Protein AF-A0A142XBL7-F1 (afdb_monomer)

Foldseek 3Di:
DDDDDDDDDDDDDDDDDPPPPPPLVVLVVVLQVVLVVFVVVVPDPHRAAQLVSSQVVCCVPPVDNDDSVSSCPPPQHDDDDDDDDPDDPVVLQVCCVVPVVVVCVVVCLVLQFKEKEKDKDKAFPWDDDDDGGHPPPDDDDDDTPPPRFIKMKIKIWIHGSDPDDIDIDIDIDRDDQALLNVLVVVVVCCVVGWQYEYEYEPPCSAPVDPSNVVSCVVPVSYHYDYRGHPDDD

Structure (mmCIF, N/CA/C/O backbone):
data_AF-A0A142XBL7-F1
#
_entry.id   AF-A0A142XBL7-F1
#
loop_
_atom_site.group_PDB
_atom_site.id
_atom_site.type_symbol
_atom_site.label_atom_id
_atom_site.label_alt_id
_atom_site.label_comp_id
_atom_site.label_asym_id
_atom_site.label_entity_id
_atom_site.label_seq_id
_atom_site.pdbx_PDB_ins_code
_atom_site.Cartn_x
_atom_site.Cartn_y
_atom_site.Cartn_z
_atom_site.occupancy
_atom_site.B_iso_or_equiv
_atom_site.auth_seq_id
_atom_site.auth_comp_id
_atom_site.auth_asym_id
_atom_site.auth_atom_id
_atom_site.pdbx_PDB_model_num
ATOM 1 N N . MET A 1 1 ? 69.090 56.585 14.106 1.00 40.31 1 MET A N 1
ATOM 2 C CA . MET A 1 1 ? 70.155 55.729 13.537 1.00 40.31 1 MET A CA 1
ATOM 3 C C . MET A 1 1 ? 69.946 54.321 14.082 1.00 40.31 1 MET A C 1
ATOM 5 O O . MET A 1 1 ? 69.888 54.178 15.292 1.00 40.31 1 MET A O 1
ATOM 9 N N . GLY A 1 2 ? 69.722 53.323 13.225 1.00 36.66 2 GLY A N 1
ATOM 10 C CA . GLY A 1 2 ? 69.461 51.942 13.659 1.00 36.66 2 GLY A CA 1
ATOM 11 C C . GLY A 1 2 ? 68.661 51.147 12.631 1.00 36.66 2 GLY A C 1
ATOM 12 O O . GLY A 1 2 ? 67.487 50.860 12.837 1.00 36.66 2 GLY A O 1
ATOM 13 N N . ALA A 1 3 ? 69.287 50.857 11.489 1.00 36.34 3 ALA A N 1
ATOM 14 C CA . ALA A 1 3 ? 68.711 50.083 10.396 1.00 36.34 3 ALA A CA 1
ATOM 15 C C . ALA A 1 3 ? 68.379 48.644 10.838 1.00 36.34 3 ALA A C 1
ATOM 17 O O . ALA A 1 3 ? 69.255 47.920 11.314 1.00 36.34 3 ALA A O 1
ATOM 18 N N . ARG A 1 4 ? 67.131 48.201 10.641 1.00 35.97 4 ARG A N 1
ATOM 19 C CA . ARG A 1 4 ? 66.764 46.781 10.749 1.00 35.97 4 ARG A CA 1
ATOM 20 C C . ARG A 1 4 ? 67.1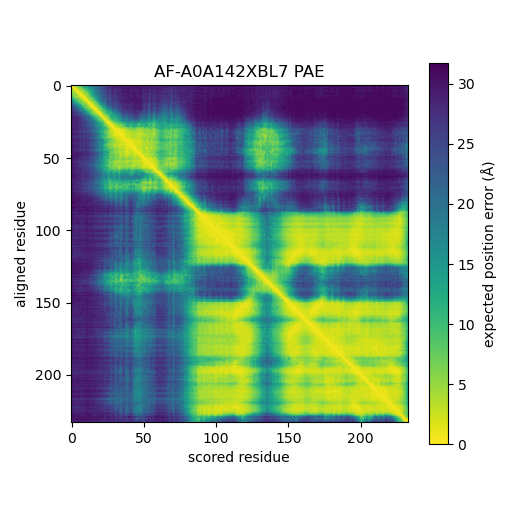79 46.072 9.458 1.00 35.97 4 ARG A C 1
ATOM 22 O O . ARG A 1 4 ? 66.619 46.333 8.398 1.00 35.97 4 ARG A O 1
ATOM 29 N N . ARG A 1 5 ? 68.194 45.206 9.551 1.00 36.50 5 ARG A N 1
ATOM 30 C CA . ARG A 1 5 ? 68.652 44.324 8.466 1.00 36.50 5 ARG A CA 1
ATOM 31 C C . ARG A 1 5 ? 67.573 43.289 8.131 1.00 36.50 5 ARG A C 1
ATOM 33 O O . ARG A 1 5 ? 67.057 42.627 9.027 1.00 36.50 5 ARG A O 1
ATOM 40 N N . ALA A 1 6 ? 67.274 43.144 6.842 1.00 34.75 6 ALA A N 1
ATOM 41 C CA . ALA A 1 6 ? 66.432 42.084 6.300 1.00 34.75 6 ALA A CA 1
ATOM 42 C C . ALA A 1 6 ? 67.160 40.726 6.347 1.00 34.75 6 ALA A C 1
ATOM 44 O O . ALA A 1 6 ? 68.347 40.642 6.030 1.00 34.75 6 ALA A O 1
ATOM 45 N N . ILE A 1 7 ? 66.439 39.670 6.729 1.00 36.19 7 ILE A N 1
ATOM 46 C CA . ILE A 1 7 ? 66.886 38.270 6.661 1.00 36.19 7 ILE A CA 1
ATOM 47 C C . ILE A 1 7 ? 66.424 37.703 5.307 1.00 36.19 7 ILE A C 1
ATOM 49 O O . ILE A 1 7 ? 65.242 37.846 4.986 1.00 36.19 7 ILE A O 1
ATOM 53 N N . PRO A 1 8 ? 67.293 37.073 4.494 1.00 33.81 8 PRO A N 1
ATOM 54 C CA . PRO A 1 8 ? 66.891 36.546 3.196 1.00 33.81 8 PRO A CA 1
ATOM 55 C C . PRO A 1 8 ? 66.070 35.257 3.339 1.00 33.81 8 PRO A C 1
ATOM 57 O O . PRO A 1 8 ? 66.450 34.321 4.044 1.00 33.81 8 PRO A O 1
ATOM 60 N N . VAL A 1 9 ? 64.945 35.209 2.624 1.00 36.66 9 VAL A N 1
ATOM 61 C CA . VAL A 1 9 ? 64.094 34.025 2.457 1.00 36.66 9 VAL A CA 1
ATOM 62 C C . VAL A 1 9 ? 64.826 33.010 1.574 1.00 36.66 9 VAL A C 1
ATOM 64 O O . VAL A 1 9 ? 65.233 33.323 0.456 1.00 36.66 9 VAL A O 1
ATOM 67 N N . ARG A 1 10 ? 65.006 31.783 2.076 1.00 32.94 10 ARG A N 1
ATOM 68 C CA . ARG A 1 10 ? 65.557 30.650 1.317 1.00 32.94 10 ARG A CA 1
ATOM 69 C C . ARG A 1 10 ? 64.609 30.292 0.167 1.00 32.94 10 ARG A C 1
ATOM 71 O O . ARG A 1 10 ? 63.442 29.995 0.407 1.00 32.94 10 ARG A O 1
ATOM 78 N N . ALA A 1 11 ? 65.127 30.283 -1.060 1.00 35.94 11 ALA A N 1
ATOM 79 C CA . ALA A 1 11 ? 64.419 29.801 -2.241 1.00 35.94 11 ALA A CA 1
ATOM 80 C C . ALA A 1 11 ? 64.012 28.325 -2.068 1.00 35.94 11 ALA A C 1
ATOM 82 O O . ALA A 1 11 ? 64.836 27.482 -1.700 1.00 35.94 11 ALA A O 1
ATOM 83 N N . GLY A 1 12 ? 62.735 28.026 -2.314 1.00 31.17 12 GLY A N 1
ATOM 84 C CA . GLY A 1 12 ? 62.205 26.666 -2.312 1.00 31.17 12 GLY A CA 1
ATOM 85 C C . GLY A 1 12 ? 62.849 25.817 -3.408 1.00 31.17 12 GLY A C 1
ATOM 86 O O . GLY A 1 12 ? 63.028 26.274 -4.537 1.00 31.17 12 GLY A O 1
ATOM 87 N N . ARG A 1 13 ? 63.197 24.571 -3.067 1.00 31.14 13 ARG A N 1
ATOM 88 C CA . ARG A 1 13 ? 63.561 23.534 -4.041 1.00 31.14 13 ARG A CA 1
ATOM 89 C C . ARG A 1 13 ? 62.395 23.339 -5.012 1.00 31.14 13 ARG A C 1
ATOM 91 O O . ARG A 1 13 ? 61.281 23.065 -4.580 1.00 31.14 13 ARG A O 1
ATOM 98 N N . GLN A 1 14 ? 62.668 23.462 -6.306 1.00 31.08 14 GLN A N 1
ATOM 99 C CA . GLN A 1 14 ? 61.785 22.959 -7.352 1.00 31.08 14 GLN A CA 1
ATOM 100 C C . GLN A 1 14 ? 61.914 21.433 -7.380 1.00 31.08 14 GLN A C 1
ATOM 102 O O . GLN A 1 14 ? 62.984 20.911 -7.694 1.00 31.08 14 GLN A O 1
ATOM 107 N N . ASP A 1 15 ? 60.841 20.726 -7.027 1.00 33.09 15 ASP A N 1
ATOM 108 C CA . ASP A 1 15 ? 60.707 19.304 -7.339 1.00 33.09 15 ASP A CA 1
ATOM 109 C C . ASP A 1 15 ? 60.512 19.149 -8.858 1.00 33.09 15 ASP A C 1
ATOM 111 O O . ASP A 1 15 ? 59.726 19.897 -9.452 1.00 33.09 15 ASP A O 1
ATOM 115 N N . PRO A 1 16 ? 61.206 18.208 -9.523 1.00 31.25 16 PRO A N 1
ATOM 116 C CA . PRO A 1 16 ? 61.025 17.996 -10.948 1.00 31.25 16 PRO A CA 1
ATOM 117 C C . PRO A 1 16 ? 59.618 17.447 -11.204 1.00 31.25 16 PRO A C 1
ATOM 119 O O . PRO A 1 16 ? 59.167 16.502 -10.550 1.00 31.25 16 PRO A O 1
ATOM 122 N N . ALA A 1 17 ? 58.924 18.048 -12.170 1.00 34.22 17 ALA A N 1
ATOM 123 C CA . ALA A 1 17 ? 57.621 17.599 -12.634 1.00 34.22 17 ALA A CA 1
ATOM 124 C C . ALA A 1 17 ? 57.664 16.100 -12.987 1.00 34.22 17 ALA A C 1
ATOM 126 O O . ALA A 1 17 ? 58.451 15.671 -13.833 1.00 34.22 17 ALA A O 1
ATOM 127 N N . ARG A 1 18 ? 56.810 15.299 -12.338 1.00 36.94 18 ARG A N 1
ATOM 128 C CA . ARG A 1 18 ? 56.539 13.919 -12.752 1.00 36.94 18 ARG A CA 1
ATOM 129 C C . ARG A 1 18 ? 55.850 13.950 -14.117 1.00 36.94 18 ARG A C 1
ATOM 131 O O . ARG A 1 18 ? 54.727 14.432 -14.234 1.00 36.94 18 ARG A O 1
ATOM 138 N N . ASP A 1 19 ? 56.526 13.431 -15.135 1.00 34.62 19 ASP A N 1
ATOM 139 C CA . ASP A 1 19 ? 55.936 13.134 -16.440 1.00 34.62 19 ASP A CA 1
ATOM 140 C C . ASP A 1 19 ? 54.995 11.920 -16.318 1.00 34.62 19 ASP A C 1
ATOM 142 O O . ASP A 1 19 ? 55.412 10.768 -16.421 1.00 34.62 19 ASP A O 1
ATOM 146 N N . ASP A 1 20 ? 53.713 12.184 -16.051 1.00 38.97 20 ASP A N 1
ATOM 147 C CA . ASP A 1 20 ? 52.660 11.167 -15.881 1.00 38.97 20 ASP A CA 1
ATOM 148 C C . ASP A 1 20 ? 52.019 10.718 -17.214 1.00 38.97 20 ASP A C 1
ATOM 150 O O . ASP A 1 20 ? 51.072 9.933 -17.256 1.00 38.97 20 ASP A O 1
ATOM 154 N N . THR A 1 21 ? 52.513 11.189 -18.363 1.00 39.56 21 THR A N 1
ATOM 155 C CA . THR A 1 21 ? 51.734 11.113 -19.613 1.00 39.56 21 THR A CA 1
ATOM 156 C C . THR A 1 21 ? 51.886 9.811 -20.408 1.00 39.56 21 THR A C 1
ATOM 158 O O . THR A 1 21 ? 51.114 9.562 -21.348 1.00 39.56 21 THR A O 1
ATOM 161 N N . ARG A 1 22 ? 52.852 8.952 -20.050 1.00 34.84 22 ARG A N 1
ATOM 162 C CA . ARG A 1 22 ? 53.220 7.761 -20.842 1.00 34.84 22 ARG A CA 1
ATOM 163 C C . ARG A 1 22 ? 52.709 6.434 -20.270 1.00 34.84 22 ARG A C 1
ATOM 165 O O . ARG A 1 22 ? 52.475 5.501 -21.042 1.00 34.84 22 ARG A O 1
ATOM 172 N N . THR A 1 23 ? 52.467 6.350 -18.963 1.00 40.22 23 THR A N 1
ATOM 173 C CA . THR A 1 23 ? 52.091 5.096 -18.278 1.00 40.22 23 THR A CA 1
ATOM 174 C C . THR A 1 23 ? 50.572 4.880 -18.238 1.00 40.22 23 THR A C 1
ATOM 176 O O . THR A 1 23 ? 50.110 3.749 -18.394 1.00 40.22 23 THR A O 1
ATOM 179 N N . GLU A 1 24 ? 49.773 5.951 -18.166 1.00 44.28 24 GLU A N 1
ATOM 180 C CA . GLU A 1 24 ? 48.299 5.879 -18.140 1.00 44.28 24 GLU A CA 1
ATOM 181 C C . GLU A 1 24 ? 47.658 5.494 -19.488 1.00 44.28 24 GLU A C 1
ATOM 183 O O . GLU A 1 24 ? 46.543 4.968 -19.537 1.00 44.28 24 GLU A O 1
ATOM 188 N N . ARG A 1 25 ? 48.359 5.699 -20.613 1.00 41.22 25 ARG A N 1
ATOM 189 C CA . ARG A 1 25 ? 47.799 5.452 -21.959 1.00 41.22 25 ARG A CA 1
ATOM 190 C C . ARG A 1 25 ? 47.698 3.971 -22.335 1.00 41.22 25 ARG A C 1
ATOM 192 O O . ARG A 1 25 ? 46.884 3.625 -23.192 1.00 41.22 25 ARG A O 1
ATOM 199 N N . ARG A 1 26 ? 48.509 3.091 -21.731 1.00 45.62 26 ARG A N 1
ATOM 200 C CA . ARG A 1 26 ? 48.466 1.638 -21.996 1.00 45.62 26 ARG A CA 1
ATOM 201 C C . ARG A 1 26 ? 47.203 0.974 -21.415 1.00 45.62 26 ARG A C 1
ATOM 203 O O . ARG A 1 26 ? 46.509 0.320 -22.190 1.00 45.62 26 ARG A O 1
ATOM 210 N N . PRO A 1 27 ? 46.838 1.178 -20.131 1.00 54.09 27 PRO A N 1
ATOM 211 C CA . PRO A 1 27 ? 45.606 0.631 -19.552 1.00 54.09 27 PRO A CA 1
ATOM 212 C C . PRO A 1 27 ? 44.331 1.048 -20.298 1.00 54.09 27 PRO A C 1
ATOM 214 O O . PRO A 1 27 ? 43.436 0.227 -20.493 1.00 54.09 27 PRO A O 1
ATOM 217 N N . ALA A 1 28 ? 44.266 2.298 -20.772 1.00 53.47 28 ALA A N 1
ATOM 218 C CA . ALA A 1 28 ? 43.105 2.823 -21.490 1.00 53.47 28 ALA A CA 1
ATOM 219 C C . ALA A 1 28 ? 42.851 2.103 -22.830 1.00 53.47 28 ALA A C 1
ATOM 221 O O . ALA A 1 28 ? 41.716 1.728 -23.119 1.00 53.47 28 ALA A O 1
ATOM 222 N N . ARG A 1 29 ? 43.905 1.835 -23.618 1.00 54.91 29 ARG A N 1
ATOM 223 C CA . ARG A 1 29 ? 43.790 1.098 -24.894 1.00 54.91 29 ARG A CA 1
ATOM 224 C C . ARG A 1 29 ? 43.401 -0.367 -24.687 1.00 54.91 29 ARG A C 1
ATOM 226 O O . ARG A 1 29 ? 42.608 -0.907 -25.456 1.00 54.91 29 ARG A O 1
ATOM 233 N N . THR A 1 30 ? 43.920 -1.000 -23.634 1.00 64.62 30 THR A N 1
ATOM 234 C CA . THR A 1 30 ? 43.552 -2.375 -23.266 1.00 64.62 30 THR A CA 1
ATOM 235 C C . THR A 1 30 ? 42.091 -2.456 -22.823 1.00 64.62 30 THR A C 1
ATOM 237 O O . THR A 1 30 ? 41.376 -3.369 -23.234 1.00 64.62 30 THR A O 1
ATOM 240 N N . LEU A 1 31 ? 41.614 -1.476 -22.049 1.00 63.06 31 LEU A N 1
ATOM 241 C CA . LEU A 1 31 ? 40.215 -1.402 -21.631 1.00 63.06 31 LEU A CA 1
ATOM 242 C C . LEU A 1 31 ? 39.282 -1.224 -22.831 1.00 63.06 31 LEU A C 1
ATOM 244 O O . LEU A 1 31 ? 38.308 -1.956 -22.948 1.00 63.06 31 LEU A O 1
ATOM 248 N N . GLU A 1 32 ? 39.590 -0.319 -23.760 1.00 65.31 32 GLU A N 1
ATOM 249 C CA . GLU A 1 32 ? 38.780 -0.134 -24.970 1.00 65.31 32 GLU A CA 1
ATOM 250 C C . GLU A 1 32 ? 38.657 -1.425 -25.793 1.00 65.31 32 GLU A C 1
ATOM 252 O O . GLU A 1 32 ? 37.555 -1.774 -26.216 1.00 65.31 32 GLU A O 1
ATOM 257 N N . ALA A 1 33 ? 39.746 -2.184 -25.953 1.00 68.31 33 ALA A N 1
ATOM 258 C CA . ALA A 1 33 ? 39.722 -3.471 -26.650 1.00 68.31 33 ALA A CA 1
ATOM 259 C C . ALA A 1 33 ? 38.859 -4.534 -25.936 1.00 68.31 33 ALA A C 1
ATOM 261 O O . ALA A 1 33 ? 38.217 -5.355 -26.592 1.00 68.31 33 ALA A O 1
ATOM 262 N N . LEU A 1 34 ? 38.816 -4.528 -24.598 1.00 69.81 34 LEU A N 1
ATOM 263 C CA . LEU A 1 34 ? 37.931 -5.395 -23.806 1.00 69.81 34 LEU A CA 1
ATOM 264 C C . LEU A 1 34 ? 36.462 -4.973 -23.939 1.00 69.81 34 LEU A C 1
ATOM 266 O O . LEU A 1 34 ? 35.591 -5.812 -24.162 1.00 69.81 34 LEU A O 1
ATOM 270 N N . LEU A 1 35 ? 36.187 -3.667 -23.878 1.00 68.31 35 LEU A N 1
ATOM 271 C CA . LEU A 1 35 ? 34.835 -3.126 -24.011 1.00 68.31 35 LEU A CA 1
ATOM 272 C C . LEU A 1 35 ? 34.230 -3.428 -25.392 1.00 68.31 35 LEU A C 1
ATOM 274 O O . LEU A 1 35 ? 33.046 -3.749 -25.471 1.00 68.31 35 LEU A O 1
ATOM 278 N N . VAL A 1 36 ? 35.031 -3.384 -26.467 1.00 70.56 36 VAL A N 1
ATOM 279 C CA . VAL A 1 36 ? 34.588 -3.726 -27.836 1.00 70.56 36 VAL A CA 1
ATOM 280 C C . VAL A 1 36 ? 34.149 -5.188 -27.960 1.00 70.56 36 VAL A C 1
ATOM 282 O O . VAL A 1 36 ? 33.199 -5.469 -28.686 1.00 70.56 36 VAL A O 1
ATOM 285 N N . ARG A 1 37 ? 34.810 -6.117 -27.259 1.00 70.69 37 ARG A N 1
ATOM 286 C CA . ARG A 1 37 ? 34.487 -7.555 -27.320 1.00 70.69 37 ARG A CA 1
ATOM 287 C C . ARG A 1 37 ? 33.218 -7.936 -26.550 1.00 70.69 37 ARG A C 1
ATOM 289 O O . ARG A 1 37 ? 32.685 -9.017 -26.776 1.00 70.69 37 ARG A O 1
ATOM 296 N N . GLY A 1 38 ? 32.712 -7.047 -25.695 1.00 64.25 38 GLY A N 1
ATOM 297 C CA . GLY A 1 38 ? 31.510 -7.279 -24.891 1.00 64.25 38 GLY A CA 1
ATOM 298 C C . GLY A 1 38 ? 31.790 -8.091 -23.624 1.00 64.25 38 GLY A C 1
ATOM 299 O O . GLY A 1 38 ? 32.701 -8.914 -23.567 1.00 64.25 38 GLY A O 1
ATOM 300 N N . ALA A 1 39 ? 31.013 -7.846 -22.567 1.00 70.88 39 ALA A N 1
ATOM 301 C CA . ALA A 1 39 ? 31.271 -8.454 -21.260 1.00 70.88 39 ALA A CA 1
ATOM 302 C C . ALA A 1 39 ? 31.005 -9.971 -21.261 1.00 70.88 39 ALA A C 1
ATOM 304 O O . ALA A 1 39 ? 31.663 -10.710 -20.527 1.00 70.88 39 ALA A O 1
ATOM 305 N N . LYS A 1 40 ? 30.111 -10.470 -22.126 1.00 73.31 40 LYS A N 1
ATOM 306 C CA . LYS A 1 40 ? 29.875 -11.917 -22.254 1.00 73.31 40 LYS A CA 1
ATOM 307 C C . LYS A 1 40 ? 31.087 -12.694 -22.760 1.00 73.31 40 LYS A C 1
ATOM 309 O O . LYS A 1 40 ? 31.333 -13.794 -22.276 1.00 73.31 40 LYS A O 1
ATOM 314 N N . ALA A 1 41 ? 31.881 -12.111 -23.661 1.00 75.31 41 ALA A N 1
ATOM 315 C CA . ALA A 1 41 ? 33.123 -12.722 -24.141 1.00 75.31 41 ALA A CA 1
ATOM 316 C C . ALA A 1 41 ? 34.170 -12.904 -23.022 1.00 75.31 41 ALA A C 1
ATOM 318 O O . ALA A 1 41 ? 35.133 -13.645 -23.187 1.00 75.31 41 ALA A O 1
ATOM 319 N N . HIS A 1 42 ? 33.959 -12.252 -21.874 1.00 68.56 42 HIS A N 1
ATOM 320 C CA . HIS A 1 42 ? 34.793 -12.328 -20.677 1.00 68.56 42 HIS A CA 1
ATOM 321 C C . HIS A 1 42 ? 34.101 -13.059 -19.508 1.00 68.56 42 HIS A C 1
ATOM 323 O O . HIS A 1 42 ? 34.479 -12.870 -18.355 1.00 68.56 42 HIS A O 1
ATOM 329 N N . GLY A 1 43 ? 33.086 -13.889 -19.790 1.00 75.75 43 GLY A N 1
ATOM 330 C CA . GLY A 1 43 ? 32.463 -14.790 -18.810 1.00 75.75 43 GLY A CA 1
ATOM 331 C C . GLY A 1 43 ? 31.334 -14.182 -17.970 1.00 75.75 43 GLY A C 1
ATOM 332 O O . GLY A 1 43 ? 30.804 -14.844 -17.079 1.00 75.75 43 GLY A O 1
ATOM 333 N N . TRP A 1 44 ? 30.920 -12.940 -18.236 1.00 75.06 44 TRP A N 1
ATOM 334 C CA . TRP A 1 44 ? 29.815 -12.312 -17.507 1.00 75.06 44 TRP A CA 1
ATOM 335 C C . TRP A 1 44 ? 28.453 -12.702 -18.098 1.00 75.06 44 TRP A C 1
ATOM 337 O O . TRP A 1 44 ? 28.262 -12.726 -19.307 1.00 75.06 44 TRP A O 1
ATOM 347 N N . HIS A 1 45 ? 27.448 -12.926 -17.248 1.00 68.00 45 HIS A N 1
ATOM 348 C CA . HIS A 1 45 ? 26.094 -13.337 -17.667 1.00 68.00 45 HIS A CA 1
ATOM 349 C C . HIS A 1 45 ? 25.306 -12.257 -18.451 1.00 68.00 45 HIS A C 1
ATOM 351 O O . HIS A 1 45 ? 24.190 -12.490 -18.925 1.00 68.00 45 HIS A O 1
ATOM 357 N N . ASN A 1 46 ? 25.839 -11.038 -18.572 1.00 68.00 46 ASN A N 1
ATOM 358 C CA . ASN A 1 46 ? 25.227 -9.933 -19.304 1.00 68.00 46 ASN A CA 1
ATOM 359 C C . ASN A 1 46 ? 26.287 -9.013 -19.930 1.00 68.00 46 ASN A C 1
ATOM 361 O O . ASN A 1 46 ? 27.455 -9.087 -19.574 1.00 68.00 46 ASN A O 1
ATOM 365 N N . GLU A 1 47 ? 25.854 -8.120 -20.825 1.00 66.62 47 GLU A N 1
ATOM 366 C CA . GLU A 1 47 ? 26.731 -7.171 -21.536 1.00 66.62 47 GLU A CA 1
ATOM 367 C C . GLU A 1 47 ? 27.122 -5.928 -20.712 1.00 66.62 47 GLU A C 1
ATOM 369 O O . GLU A 1 47 ? 27.627 -4.956 -21.267 1.00 66.62 47 GLU A O 1
ATOM 374 N N . LEU A 1 48 ? 26.863 -5.908 -19.397 1.00 68.69 48 LEU A N 1
ATOM 375 C CA . LEU A 1 48 ? 27.135 -4.733 -18.566 1.00 68.69 48 LEU A CA 1
ATOM 376 C C . LEU A 1 48 ? 28.605 -4.685 -18.131 1.00 68.69 48 LEU A C 1
ATOM 378 O O . LEU A 1 48 ? 29.114 -5.599 -17.481 1.00 68.69 48 LEU A O 1
ATOM 382 N N . TRP A 1 49 ? 29.252 -3.556 -18.384 1.00 66.94 49 TRP A N 1
ATOM 383 C CA . TRP A 1 49 ? 30.571 -3.207 -17.875 1.00 66.94 49 TRP A CA 1
ATOM 384 C C . TRP A 1 49 ? 30.454 -2.222 -16.715 1.00 66.94 49 TRP A C 1
ATOM 386 O O . TRP A 1 49 ? 30.235 -1.025 -16.910 1.00 66.94 49 TRP A O 1
ATOM 396 N N . ALA A 1 50 ? 30.614 -2.744 -15.499 1.00 67.81 50 ALA A N 1
ATOM 397 C CA . ALA A 1 50 ? 30.877 -1.945 -14.306 1.00 67.81 50 ALA A CA 1
ATOM 398 C C . ALA A 1 50 ? 32.390 -1.719 -14.151 1.00 67.81 50 ALA A C 1
ATOM 400 O O . ALA A 1 50 ? 33.184 -2.568 -14.560 1.00 67.81 50 ALA A O 1
ATOM 401 N N . ALA A 1 51 ? 32.794 -0.625 -13.499 1.00 65.00 51 ALA A N 1
ATOM 402 C CA . ALA A 1 51 ? 34.208 -0.288 -13.301 1.00 65.00 51 ALA A CA 1
ATOM 403 C C . ALA A 1 51 ? 35.002 -1.399 -12.579 1.00 65.00 51 ALA A C 1
ATOM 405 O O . ALA A 1 51 ? 36.168 -1.632 -12.882 1.00 65.00 51 ALA A O 1
ATOM 406 N N . THR A 1 52 ? 34.348 -2.150 -11.688 1.00 66.12 52 THR A N 1
ATOM 407 C CA . THR A 1 52 ? 34.899 -3.347 -11.031 1.00 66.12 52 THR A CA 1
ATOM 408 C C . THR A 1 52 ? 35.156 -4.505 -11.995 1.00 66.12 52 THR A C 1
ATOM 410 O O . THR A 1 52 ? 36.174 -5.179 -11.868 1.00 66.12 52 THR A O 1
ATOM 413 N N . ARG A 1 53 ? 34.289 -4.724 -12.994 1.00 73.56 53 ARG A N 1
ATOM 414 C CA . ARG A 1 53 ? 34.502 -5.754 -14.030 1.00 73.56 53 ARG A CA 1
ATOM 415 C C . ARG A 1 53 ? 35.645 -5.372 -14.966 1.00 73.56 53 ARG A C 1
ATOM 417 O O . ARG A 1 53 ? 36.437 -6.237 -15.334 1.00 73.56 53 ARG A O 1
ATOM 424 N N . GLY A 1 54 ? 35.746 -4.084 -15.307 1.00 67.12 54 GLY A N 1
ATOM 425 C CA . GLY A 1 54 ? 36.869 -3.525 -16.063 1.00 67.12 54 GLY A CA 1
ATOM 426 C C . GLY A 1 54 ? 38.198 -3.753 -15.344 1.00 67.12 54 GLY A C 1
ATOM 427 O O . GLY A 1 54 ? 39.107 -4.347 -15.915 1.00 67.12 54 GLY A O 1
ATOM 428 N N . ALA A 1 55 ? 38.268 -3.385 -14.062 1.00 64.75 55 ALA A N 1
ATOM 429 C CA . ALA A 1 55 ? 39.442 -3.603 -13.219 1.00 64.75 55 ALA A CA 1
ATOM 430 C C . ALA A 1 55 ? 39.834 -5.090 -13.119 1.00 64.75 55 ALA A C 1
ATOM 432 O O . ALA A 1 55 ? 40.993 -5.428 -13.338 1.00 64.75 55 ALA A O 1
ATOM 433 N N . HIS A 1 56 ? 38.865 -5.983 -12.882 1.00 69.81 56 HIS A N 1
ATOM 434 C CA . HIS A 1 56 ? 39.106 -7.431 -12.802 1.00 69.81 56 HIS A CA 1
ATOM 435 C C . HIS A 1 56 ? 39.606 -8.032 -14.128 1.00 69.81 56 HIS A C 1
ATOM 437 O O . HIS A 1 56 ? 40.482 -8.891 -14.157 1.00 69.81 56 HIS A O 1
ATOM 443 N N . SER A 1 57 ? 39.075 -7.559 -15.256 1.00 69.00 57 SER A N 1
ATOM 444 C CA . SER A 1 57 ? 39.482 -8.058 -16.577 1.00 69.00 57 SER A CA 1
ATOM 445 C C . SER A 1 57 ? 40.876 -7.555 -16.976 1.00 69.00 57 SER A C 1
ATOM 447 O O . SER A 1 57 ? 41.605 -8.249 -17.680 1.00 69.00 57 SER A O 1
ATOM 449 N N . LEU A 1 58 ? 41.269 -6.368 -16.503 1.00 62.44 58 LEU A N 1
ATOM 450 C CA . LEU A 1 58 ? 42.602 -5.796 -16.713 1.00 62.44 58 LEU A CA 1
ATOM 451 C C . LEU A 1 58 ? 43.664 -6.414 -15.793 1.00 62.44 58 LEU A C 1
ATOM 453 O O . LEU A 1 58 ? 44.803 -6.603 -16.234 1.00 62.44 58 LEU A O 1
ATOM 457 N N . SER A 1 59 ? 43.305 -6.771 -14.553 1.00 62.19 59 SER A N 1
ATOM 458 C CA . SER A 1 59 ? 44.222 -7.443 -13.622 1.00 62.19 59 SER A CA 1
ATOM 459 C C . SER A 1 59 ? 44.625 -8.828 -14.120 1.00 62.19 59 SER A C 1
ATOM 461 O O . SER A 1 59 ? 45.790 -9.197 -14.007 1.00 62.19 59 SER A O 1
ATOM 463 N N . ASN A 1 60 ? 43.697 -9.558 -14.747 1.00 57.59 60 ASN A N 1
ATOM 464 C CA . ASN A 1 60 ? 43.953 -10.908 -15.259 1.00 57.59 60 ASN A CA 1
ATOM 465 C C . ASN A 1 60 ? 44.767 -10.928 -16.569 1.00 57.59 60 ASN A C 1
ATOM 467 O O . ASN A 1 60 ? 45.267 -11.982 -16.946 1.00 57.59 60 ASN A O 1
ATOM 471 N N . GLY A 1 61 ? 44.892 -9.795 -17.274 1.00 53.12 61 GLY A N 1
ATOM 472 C CA . GLY A 1 61 ? 45.522 -9.736 -18.601 1.00 53.12 61 GLY A CA 1
ATOM 473 C C . GLY A 1 61 ? 46.855 -8.988 -18.690 1.00 53.12 61 GLY A C 1
ATOM 474 O O . GLY A 1 61 ? 47.564 -9.161 -19.677 1.00 53.12 61 GLY A O 1
ATOM 475 N N . SER A 1 62 ? 47.200 -8.140 -17.712 1.00 49.59 62 SER A N 1
ATOM 476 C CA . SER A 1 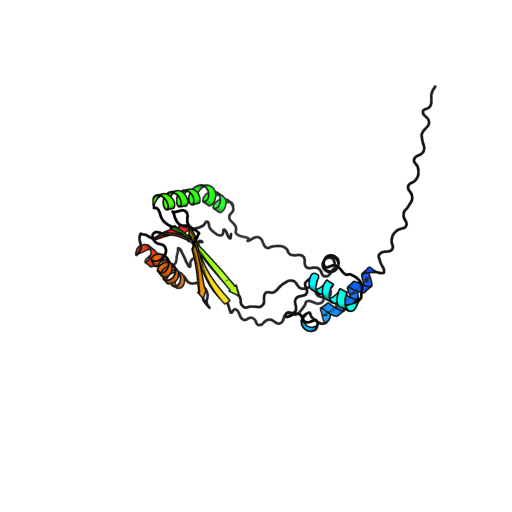62 ? 48.303 -7.169 -17.885 1.00 49.59 62 SER A CA 1
ATOM 477 C C . SER A 1 62 ? 49.261 -7.009 -16.700 1.00 49.59 62 SER A C 1
ATOM 479 O O . SER A 1 62 ? 50.208 -6.234 -16.807 1.00 49.59 62 SER A O 1
ATOM 481 N N . GLY A 1 63 ? 49.048 -7.700 -15.574 1.00 43.03 63 GLY A N 1
ATOM 482 C CA . GLY A 1 63 ? 49.957 -7.655 -14.416 1.00 43.03 63 GLY A CA 1
ATOM 483 C C . GLY A 1 63 ? 50.076 -6.297 -13.701 1.00 43.03 63 GLY A C 1
ATOM 484 O O . GLY A 1 63 ? 50.780 -6.202 -12.701 1.00 43.03 63 GLY A O 1
ATOM 485 N N . SER A 1 64 ? 49.385 -5.246 -14.156 1.00 53.06 64 SER A N 1
ATOM 486 C CA . SER A 1 64 ? 49.304 -3.955 -13.469 1.00 53.06 64 SER A CA 1
ATOM 487 C C . SER A 1 64 ? 48.006 -3.858 -12.663 1.00 53.06 64 SER A C 1
ATOM 489 O O . SER A 1 64 ? 46.903 -4.022 -13.192 1.00 53.06 64 SER A O 1
ATOM 491 N N . GLY A 1 65 ? 48.136 -3.601 -11.357 1.00 51.44 65 GLY A N 1
ATOM 492 C CA . GLY A 1 65 ? 47.024 -3.458 -10.414 1.00 51.44 65 GLY A CA 1
ATOM 493 C C . GLY A 1 65 ? 46.148 -2.250 -10.738 1.00 51.44 65 GLY A C 1
ATOM 494 O O . GLY A 1 65 ? 46.325 -1.171 -10.180 1.00 51.44 65 GLY A O 1
ATOM 495 N N . THR A 1 66 ? 45.206 -2.421 -11.661 1.00 58.12 66 THR A N 1
ATOM 496 C CA . THR A 1 66 ? 44.242 -1.380 -12.019 1.00 58.12 66 THR A CA 1
ATOM 497 C C . THR A 1 66 ? 43.087 -1.420 -11.028 1.00 58.12 66 THR A C 1
ATOM 499 O O . THR A 1 66 ? 42.405 -2.434 -10.899 1.00 58.12 66 THR A O 1
ATOM 502 N N . THR A 1 67 ? 42.857 -0.320 -10.315 1.00 61.03 67 THR A N 1
ATOM 503 C CA . THR A 1 67 ? 41.775 -0.219 -9.331 1.00 61.03 67 THR A CA 1
ATOM 504 C C . THR A 1 67 ? 40.453 0.200 -9.994 1.00 61.03 67 THR A C 1
ATOM 506 O O . THR A 1 67 ? 40.453 0.909 -11.008 1.00 61.03 67 THR A O 1
ATOM 509 N N . PRO A 1 68 ? 39.292 -0.180 -9.424 1.00 56.44 68 PRO A N 1
ATOM 510 C CA . PRO A 1 68 ? 37.982 0.226 -9.944 1.00 56.44 68 PRO A CA 1
ATOM 511 C C . PRO A 1 68 ? 37.809 1.748 -10.061 1.00 56.44 68 PRO A C 1
ATOM 513 O O . PRO A 1 68 ? 37.118 2.222 -10.961 1.00 56.44 68 PRO A O 1
ATOM 516 N N . SER A 1 69 ? 38.454 2.525 -9.185 1.00 54.69 69 SER A N 1
ATOM 517 C CA . SER A 1 69 ? 38.426 3.990 -9.219 1.00 54.69 69 SER A CA 1
ATOM 518 C C . SER A 1 69 ? 39.126 4.560 -10.457 1.00 54.69 69 SER A C 1
ATOM 520 O O . SER A 1 69 ? 38.605 5.496 -11.063 1.00 54.69 69 SER A O 1
ATOM 522 N N . THR A 1 70 ? 40.241 3.964 -10.888 1.00 60.69 70 THR A N 1
ATOM 523 C CA . THR A 1 70 ? 40.943 4.334 -12.127 1.00 60.69 70 THR A CA 1
ATOM 524 C C . THR A 1 70 ? 40.096 4.016 -13.366 1.00 60.69 70 THR A C 1
ATOM 526 O O . THR A 1 70 ? 39.960 4.856 -14.257 1.00 60.69 70 THR A O 1
ATOM 529 N N . CYS A 1 71 ? 39.418 2.860 -13.399 1.00 58.75 71 CYS A N 1
ATOM 530 C CA . CYS A 1 71 ? 38.480 2.523 -14.481 1.00 58.75 71 CYS A CA 1
ATOM 531 C C . CYS A 1 71 ? 37.247 3.441 -14.514 1.00 58.75 71 CYS A C 1
ATOM 533 O O . CYS A 1 71 ? 36.731 3.730 -15.592 1.00 58.75 71 CYS A O 1
ATOM 535 N N . ALA A 1 72 ? 36.761 3.905 -13.358 1.00 57.09 72 ALA A N 1
ATOM 536 C CA . ALA A 1 72 ? 35.596 4.787 -13.267 1.00 57.09 72 ALA A CA 1
ATOM 537 C C . ALA A 1 72 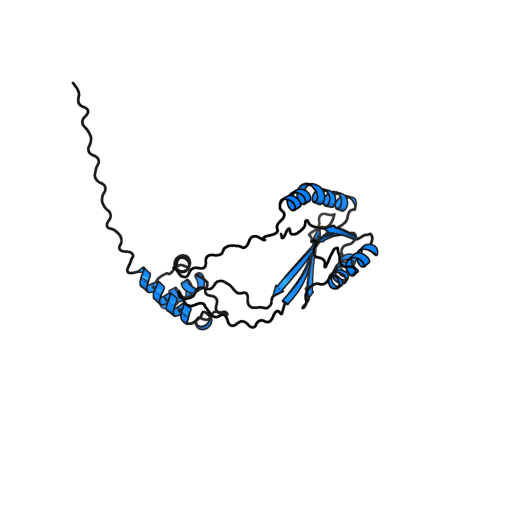? 35.886 6.228 -13.727 1.00 57.09 72 ALA A C 1
ATOM 539 O O . ALA A 1 72 ? 34.985 6.902 -14.222 1.00 57.09 72 ALA A O 1
ATOM 540 N N . ARG A 1 73 ? 37.134 6.693 -13.570 1.00 54.22 73 ARG A N 1
ATOM 541 C CA . ARG A 1 73 ? 37.564 8.075 -13.855 1.00 54.22 73 ARG A CA 1
ATOM 542 C C . ARG A 1 73 ? 37.976 8.312 -15.312 1.00 54.22 73 ARG A C 1
ATOM 544 O O . ARG A 1 73 ? 38.240 9.445 -15.700 1.00 54.22 73 ARG A O 1
ATOM 551 N N . SER A 1 74 ? 38.024 7.257 -16.125 1.00 56.28 74 SER A N 1
ATOM 552 C CA . SER A 1 74 ? 38.314 7.374 -17.555 1.00 56.28 74 SER A CA 1
ATOM 553 C C . SER A 1 74 ? 37.243 8.216 -18.278 1.00 56.28 74 SER A C 1
ATOM 555 O O . SER A 1 74 ? 36.083 8.208 -17.856 1.00 56.28 74 SER A O 1
ATOM 557 N N . PRO A 1 75 ? 37.565 8.896 -19.401 1.00 47.53 75 PRO A N 1
ATOM 558 C CA . PRO A 1 75 ? 36.638 9.759 -20.161 1.00 47.53 75 PRO A CA 1
ATOM 559 C C . PRO A 1 75 ? 35.384 9.067 -20.741 1.00 47.53 75 PRO A C 1
ATOM 561 O O . PRO A 1 75 ? 34.646 9.677 -21.515 1.00 47.53 75 PRO A O 1
ATOM 564 N N . SER A 1 76 ? 35.182 7.790 -20.418 1.00 50.53 76 SER A N 1
ATOM 565 C CA . SER A 1 76 ? 34.085 6.883 -20.765 1.00 50.53 76 SER A CA 1
ATOM 566 C C . SER A 1 76 ? 33.135 6.605 -19.576 1.00 50.53 76 SER A C 1
ATOM 568 O O . SER A 1 76 ? 32.310 5.692 -19.639 1.00 50.53 76 SER A O 1
ATOM 570 N N . GLY A 1 77 ? 33.249 7.363 -18.477 1.00 44.50 77 GLY A N 1
ATOM 571 C CA . GLY A 1 77 ? 32.447 7.207 -17.258 1.00 44.50 77 GLY A CA 1
ATOM 572 C C . GLY A 1 77 ? 31.003 7.742 -17.373 1.00 44.50 77 GLY A C 1
ATOM 573 O O . GLY A 1 77 ? 30.802 8.849 -17.874 1.00 44.50 77 GLY A O 1
ATOM 574 N N . PRO A 1 78 ? 29.972 7.028 -16.879 1.00 42.88 78 PRO A N 1
ATOM 575 C CA . PRO A 1 78 ? 28.595 7.524 -16.892 1.00 42.88 78 PRO A CA 1
ATOM 576 C C . PRO A 1 78 ? 28.311 8.518 -15.744 1.00 42.88 78 PRO A C 1
ATOM 578 O O . PRO A 1 78 ? 28.460 8.158 -14.581 1.00 42.88 78 PRO A O 1
ATOM 581 N N . ARG A 1 79 ? 27.760 9.711 -16.036 1.00 43.81 79 ARG A N 1
ATOM 582 C CA . ARG A 1 79 ? 27.288 10.706 -15.032 1.00 43.81 79 ARG A CA 1
ATOM 583 C C . ARG A 1 79 ? 25.764 10.682 -14.813 1.00 43.81 79 ARG A C 1
ATOM 585 O O . ARG A 1 79 ? 25.060 10.906 -15.794 1.00 43.81 79 ARG A O 1
ATOM 592 N N . VAL A 1 80 ? 25.255 10.194 -13.669 1.00 44.66 80 VAL A N 1
ATOM 593 C CA . VAL A 1 80 ? 23.803 9.995 -13.411 1.00 44.66 80 VAL A CA 1
ATOM 594 C C . VAL A 1 80 ? 23.240 11.234 -12.743 1.00 44.66 80 VAL A C 1
ATOM 596 O O . VAL A 1 80 ? 23.607 11.501 -11.606 1.00 44.66 80 VAL A O 1
ATOM 599 N N . ASP A 1 81 ? 22.306 11.900 -13.410 1.00 35.88 81 ASP A N 1
ATOM 600 C CA . ASP A 1 81 ? 21.337 12.755 -12.732 1.00 35.88 81 ASP A CA 1
ATOM 601 C C . ASP A 1 81 ? 20.203 11.842 -12.248 1.00 35.88 81 ASP A C 1
ATOM 603 O O . ASP A 1 81 ? 19.650 11.060 -13.032 1.00 35.88 81 ASP A O 1
ATOM 607 N N . GLN A 1 82 ? 19.924 11.849 -10.944 1.00 36.44 82 GLN A N 1
ATOM 608 C CA . GLN 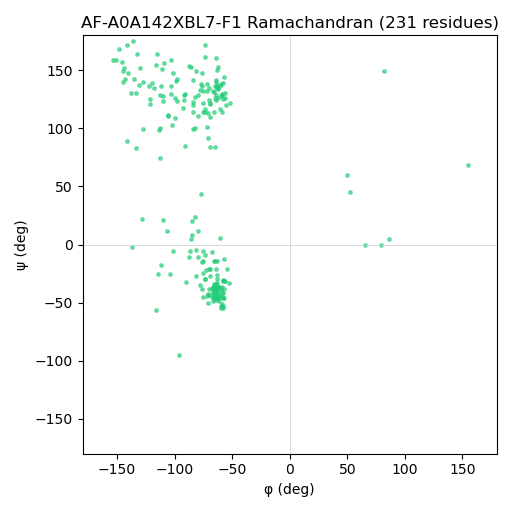A 1 82 ? 18.753 11.168 -10.398 1.00 36.44 82 GLN A CA 1
ATOM 609 C C . GLN A 1 82 ? 17.525 12.020 -10.740 1.00 36.44 82 GLN A C 1
ATOM 611 O O . GLN A 1 82 ? 17.505 13.193 -10.375 1.00 36.44 82 GLN A O 1
ATOM 616 N N . PRO A 1 83 ? 16.519 11.489 -11.457 1.00 36.22 83 PRO A N 1
ATOM 617 C CA . PRO A 1 83 ? 15.295 12.238 -11.674 1.00 36.22 83 PRO A CA 1
ATOM 618 C C . PRO A 1 83 ? 14.551 12.342 -10.341 1.00 36.22 83 PRO A C 1
ATOM 620 O O . PRO A 1 83 ? 14.031 11.348 -9.837 1.00 36.22 83 PRO A O 1
ATOM 623 N N . GLU A 1 84 ? 14.504 13.543 -9.773 1.00 46.53 84 GLU A N 1
ATOM 624 C CA . GLU A 1 84 ? 13.505 13.875 -8.762 1.00 46.53 84 GLU A CA 1
ATOM 625 C C . GLU A 1 84 ? 12.117 13.785 -9.412 1.00 46.53 84 GLU A C 1
ATOM 627 O O . GLU A 1 84 ? 11.912 14.217 -10.553 1.00 46.53 84 GLU A O 1
ATOM 632 N N . ALA A 1 85 ? 11.165 13.161 -8.714 1.00 45.81 85 ALA A N 1
ATOM 633 C CA . ALA A 1 85 ? 9.790 13.086 -9.183 1.00 45.81 85 ALA A CA 1
ATOM 634 C C . ALA A 1 85 ? 9.238 14.513 -9.323 1.00 45.81 85 ALA A C 1
ATOM 636 O O . ALA A 1 85 ? 9.120 15.236 -8.339 1.00 45.81 85 ALA A O 1
ATOM 637 N N . ARG A 1 86 ? 8.894 14.903 -10.555 1.00 49.19 86 ARG A N 1
ATOM 638 C CA . ARG A 1 86 ? 8.465 16.262 -10.940 1.00 49.19 86 ARG A CA 1
ATOM 639 C C . ARG A 1 86 ? 7.243 16.808 -10.182 1.00 49.19 86 ARG A C 1
ATOM 641 O O . ARG A 1 86 ? 6.968 17.995 -10.296 1.00 49.19 86 ARG A O 1
ATOM 648 N N . GLU A 1 87 ? 6.514 15.967 -9.450 1.00 53.75 87 GLU A N 1
ATOM 649 C CA . GLU A 1 87 ? 5.169 16.252 -8.930 1.00 53.75 87 GLU A CA 1
ATOM 650 C C . GLU A 1 87 ? 5.020 15.993 -7.417 1.00 53.75 87 GLU A C 1
ATOM 652 O O . GLU A 1 87 ? 3.913 15.788 -6.926 1.00 53.75 87 GLU A O 1
ATOM 657 N N . ARG A 1 88 ? 6.114 15.993 -6.642 1.00 63.88 88 ARG A N 1
ATOM 658 C CA . ARG A 1 88 ? 6.013 15.884 -5.177 1.00 63.88 88 ARG A CA 1
ATOM 659 C C . ARG A 1 88 ? 5.496 17.202 -4.588 1.00 63.88 88 ARG A C 1
ATOM 661 O O . ARG A 1 88 ? 6.158 18.233 -4.678 1.00 63.88 88 ARG A O 1
ATOM 668 N N . ASN A 1 89 ? 4.317 17.179 -3.965 1.00 76.62 89 ASN A N 1
ATOM 669 C CA . ASN A 1 89 ? 3.774 18.343 -3.262 1.00 76.62 89 ASN A CA 1
ATOM 670 C C . ASN A 1 89 ? 4.205 18.333 -1.790 1.00 76.62 89 ASN A C 1
ATOM 672 O O . ASN A 1 89 ? 3.465 17.887 -0.913 1.00 76.62 89 ASN A O 1
ATOM 676 N N . ASP A 1 90 ? 5.398 18.854 -1.514 1.00 80.62 90 ASP A N 1
ATOM 677 C CA . ASP A 1 90 ? 5.976 18.853 -0.164 1.00 80.62 90 ASP A CA 1
ATOM 678 C C . ASP A 1 90 ? 5.108 19.562 0.880 1.00 80.62 90 ASP A C 1
ATOM 680 O O . ASP A 1 90 ? 5.090 19.156 2.040 1.00 80.62 90 ASP A O 1
ATOM 684 N N . LYS A 1 91 ? 4.333 20.580 0.479 1.00 82.38 91 LYS A N 1
ATOM 685 C CA . LYS A 1 91 ? 3.397 21.260 1.386 1.00 82.38 91 LYS A CA 1
ATOM 686 C C . LYS A 1 91 ? 2.251 20.341 1.800 1.00 82.38 91 LYS A C 1
ATOM 688 O O . LYS A 1 91 ? 1.938 20.275 2.984 1.00 82.38 91 LYS A O 1
ATOM 693 N N . ALA A 1 92 ? 1.664 19.611 0.850 1.00 82.25 92 ALA A N 1
ATOM 694 C CA . ALA A 1 92 ? 0.604 18.647 1.146 1.00 82.25 92 ALA A CA 1
ATOM 695 C C . ALA A 1 92 ? 1.120 17.479 1.998 1.00 82.25 92 ALA A C 1
ATOM 697 O O . ALA A 1 92 ? 0.418 17.017 2.893 1.00 82.25 92 ALA A O 1
ATOM 698 N N . VAL A 1 93 ? 2.359 17.033 1.762 1.00 84.69 93 VAL A N 1
ATOM 699 C CA . VAL A 1 93 ? 3.007 16.019 2.606 1.00 84.69 93 VAL A CA 1
ATOM 700 C C . VAL A 1 93 ? 3.221 16.545 4.022 1.00 84.69 93 VAL A C 1
ATOM 702 O O . VAL A 1 93 ? 2.862 15.862 4.976 1.00 84.69 93 VAL A O 1
ATOM 705 N N . ALA A 1 94 ? 3.759 17.757 4.173 1.00 86.25 94 ALA A N 1
ATOM 706 C CA . ALA A 1 94 ? 3.996 18.358 5.482 1.00 86.25 94 ALA A CA 1
ATOM 707 C C . ALA A 1 94 ? 2.694 18.537 6.279 1.00 86.25 94 ALA A C 1
ATOM 709 O O . ALA A 1 94 ? 2.656 18.178 7.452 1.00 86.25 94 ALA A O 1
ATOM 710 N N . GLN A 1 95 ? 1.626 19.023 5.638 1.00 87.88 95 GLN A N 1
ATOM 711 C CA . GLN A 1 95 ? 0.299 19.142 6.255 1.00 87.88 95 GLN A CA 1
ATOM 712 C C . GLN A 1 95 ? -0.255 17.780 6.669 1.00 87.88 95 GLN A C 1
ATOM 714 O O . GLN A 1 95 ? -0.700 17.606 7.796 1.00 87.88 95 GLN A O 1
ATOM 719 N N . TRP A 1 96 ? -0.171 16.774 5.797 1.00 90.50 96 TRP A N 1
ATOM 720 C CA . TRP A 1 96 ? -0.650 15.438 6.138 1.00 90.50 96 TRP A CA 1
ATOM 721 C C . TRP A 1 96 ? 0.125 14.830 7.314 1.00 90.50 96 TRP A C 1
ATOM 723 O O . TRP A 1 96 ? -0.478 14.238 8.201 1.00 90.50 96 TRP A O 1
ATOM 733 N N . VAL A 1 97 ? 1.449 15.008 7.364 1.00 89.56 97 VAL A N 1
ATOM 734 C CA . VAL A 1 97 ? 2.280 14.535 8.485 1.00 89.56 97 VAL A CA 1
ATOM 735 C C . VAL A 1 97 ? 1.961 15.279 9.785 1.00 89.56 97 VAL A C 1
ATOM 737 O O . VAL A 1 97 ? 1.987 14.662 10.847 1.00 89.56 97 VAL A O 1
ATOM 740 N N . ALA A 1 98 ? 1.682 16.582 9.716 1.00 89.75 98 ALA A N 1
ATOM 741 C CA . ALA A 1 98 ? 1.389 17.402 10.889 1.00 89.75 98 ALA A CA 1
ATOM 742 C C . ALA A 1 98 ? -0.027 17.174 11.443 1.00 89.75 98 ALA A C 1
ATOM 744 O O . ALA A 1 98 ? -0.197 17.131 12.660 1.00 89.75 98 ALA A O 1
ATOM 745 N N . ASP A 1 99 ? -1.013 16.990 10.563 1.00 91.44 99 ASP A N 1
ATOM 746 C CA . ASP A 1 99 ? -2.430 17.080 10.923 1.00 91.44 99 ASP A CA 1
ATOM 747 C C . ASP A 1 99 ? -3.161 15.737 10.748 1.00 91.44 99 ASP A C 1
ATOM 749 O O . ASP A 1 99 ? -3.720 15.185 11.701 1.00 91.44 99 ASP A O 1
ATOM 753 N N . GLU A 1 100 ? -3.123 15.167 9.539 1.00 92.00 100 GLU A N 1
ATOM 754 C CA . GLU A 1 100 ? -3.914 13.979 9.189 1.00 92.00 100 GLU A CA 1
ATOM 755 C C . GLU A 1 100 ? -3.357 12.691 9.790 1.00 92.00 100 GLU A C 1
ATOM 757 O O . GLU A 1 100 ? -4.100 11.892 10.355 1.00 92.00 100 GLU A O 1
ATOM 762 N N . PHE A 1 101 ? -2.046 12.472 9.719 1.00 91.31 101 PHE A N 1
ATOM 763 C CA . PHE A 1 101 ? -1.450 11.246 10.237 1.00 91.31 101 PHE A CA 1
ATOM 764 C C . PHE A 1 101 ? -1.630 11.105 11.756 1.00 91.31 101 PHE A C 1
ATOM 766 O O . PHE A 1 101 ? -2.068 10.037 12.193 1.00 91.31 101 PHE A O 1
ATOM 773 N N . PRO A 1 102 ? -1.410 12.149 12.583 1.00 93.56 102 PRO A N 1
ATOM 774 C CA . PRO A 1 102 ? -1.723 12.078 14.008 1.00 93.56 102 PRO A CA 1
ATOM 775 C C . PRO A 1 102 ? -3.210 11.844 14.292 1.00 93.56 102 PRO A C 1
ATOM 777 O O . PRO A 1 102 ? -3.530 11.101 15.223 1.00 93.56 102 PRO A O 1
ATOM 780 N N . ARG A 1 103 ? -4.123 12.420 13.489 1.00 95.19 103 ARG A N 1
ATOM 781 C CA . ARG A 1 103 ? -5.564 12.124 13.575 1.00 95.19 103 ARG A CA 1
ATOM 782 C C . ARG A 1 103 ? -5.824 10.637 13.335 1.00 95.19 103 ARG A C 1
ATOM 784 O O . ARG A 1 103 ? -6.439 9.997 14.186 1.00 95.19 103 ARG A O 1
ATOM 791 N N . ILE A 1 104 ? -5.321 10.086 12.229 1.00 93.50 104 ILE A N 1
ATOM 792 C CA . ILE A 1 104 ? -5.495 8.674 11.856 1.00 93.50 104 ILE A CA 1
ATOM 793 C C . ILE A 1 104 ? -4.941 7.759 12.948 1.00 93.50 104 ILE A C 1
ATOM 795 O O . ILE A 1 104 ? -5.601 6.795 13.332 1.00 93.50 104 ILE A O 1
ATOM 799 N N . VAL A 1 105 ? -3.754 8.062 13.481 1.00 91.69 105 VAL A N 1
ATOM 800 C CA . VAL A 1 105 ? -3.136 7.292 14.570 1.00 91.69 105 VAL A CA 1
ATOM 801 C C . VAL A 1 105 ? -4.003 7.316 15.825 1.00 91.69 105 VAL A C 1
ATOM 803 O O . VAL A 1 105 ? -4.302 6.260 16.383 1.00 91.69 105 VAL A O 1
ATOM 806 N N . ARG A 1 106 ? -4.460 8.497 16.256 1.00 93.44 106 ARG A N 1
ATOM 807 C CA . ARG A 1 106 ? -5.339 8.627 17.424 1.00 93.44 106 ARG A CA 1
ATOM 808 C C . ARG A 1 106 ? -6.621 7.816 17.241 1.00 93.44 106 ARG A C 1
ATOM 810 O O . ARG A 1 106 ? -6.926 6.972 18.077 1.00 93.44 106 ARG A O 1
ATOM 817 N N . GLU A 1 107 ? -7.329 8.014 16.132 1.00 94.44 107 GLU A N 1
ATOM 818 C CA . GLU A 1 107 ? -8.596 7.326 15.871 1.00 94.44 107 GLU A CA 1
ATOM 819 C C . GLU A 1 107 ? -8.421 5.807 15.734 1.00 94.44 107 GLU A C 1
ATOM 821 O O . GLU A 1 107 ? -9.215 5.034 16.268 1.00 94.44 107 GLU A O 1
ATOM 826 N N . THR A 1 108 ? -7.374 5.351 15.044 1.00 92.50 108 THR A N 1
ATOM 827 C CA . THR A 1 108 ? -7.091 3.918 14.857 1.00 92.50 108 THR A CA 1
ATOM 828 C C . THR A 1 108 ? -6.767 3.247 16.191 1.00 92.50 108 THR A C 1
ATOM 830 O O . THR A 1 108 ? -7.240 2.134 16.458 1.00 92.50 108 THR A O 1
ATOM 833 N N . PHE A 1 109 ? -6.004 3.937 17.048 1.00 90.50 109 PHE A N 1
ATOM 834 C CA . PHE A 1 109 ? -5.679 3.487 18.398 1.00 90.50 109 PHE A CA 1
ATOM 835 C C . PHE A 1 109 ? -6.918 3.428 19.301 1.00 90.50 109 PHE A C 1
ATOM 837 O O . PHE A 1 109 ? -7.151 2.404 19.942 1.00 90.50 109 PHE A O 1
ATOM 844 N N . GLU A 1 110 ? -7.753 4.472 19.305 1.00 93.00 110 GLU A N 1
ATOM 845 C CA . GLU A 1 110 ? -9.013 4.519 20.063 1.00 93.00 110 GLU A CA 1
ATOM 846 C C . GLU A 1 110 ? -9.965 3.386 19.660 1.00 93.00 110 GLU A C 1
ATOM 848 O O . GLU A 1 110 ? -10.552 2.722 20.517 1.00 93.00 110 GLU A O 1
ATOM 853 N N . ARG A 1 111 ? -10.057 3.096 18.356 1.00 92.19 111 ARG A N 1
ATOM 854 C CA . ARG A 1 111 ? -10.862 1.988 17.819 1.00 92.19 111 ARG A CA 1
ATOM 855 C C . ARG A 1 111 ? -10.243 0.606 18.077 1.00 92.19 111 ARG A C 1
ATOM 857 O O . ARG A 1 111 ? -10.898 -0.399 17.812 1.00 92.19 111 ARG A O 1
ATOM 864 N N . LYS A 1 112 ? -9.000 0.531 18.577 1.00 92.88 112 LYS A N 1
ATOM 865 C CA . LYS A 1 112 ? -8.221 -0.710 18.772 1.00 92.88 112 LYS A CA 1
ATOM 866 C C . LYS A 1 112 ? -8.146 -1.557 17.498 1.00 92.88 112 LYS A C 1
ATOM 868 O O . LYS A 1 112 ? -8.342 -2.772 17.516 1.00 92.88 112 LYS A O 1
ATOM 873 N N . THR A 1 113 ? -7.873 -0.892 16.383 1.00 94.25 113 THR A N 1
ATOM 874 C CA . THR A 1 113 ? -7.821 -1.500 15.046 1.00 94.25 113 THR A CA 1
ATOM 875 C C . THR A 1 113 ? -6.380 -1.705 14.592 1.00 94.25 113 THR A C 1
ATOM 877 O O . THR A 1 113 ? -5.453 -1.074 15.098 1.00 94.25 113 THR A O 1
ATOM 880 N N . HIS A 1 114 ? -6.173 -2.615 13.643 1.00 94.19 114 HIS A N 1
ATOM 881 C CA . HIS A 1 114 ? -4.870 -2.7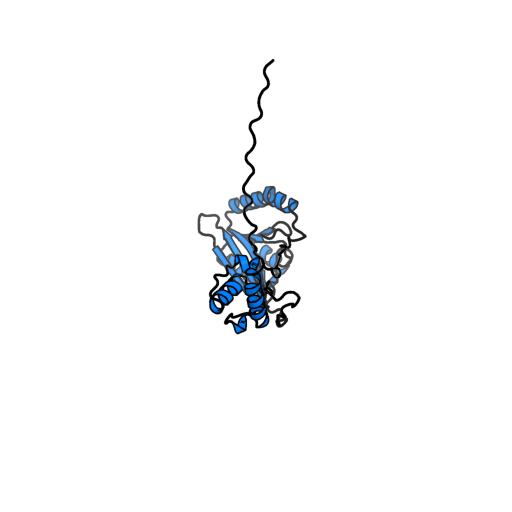92 13.010 1.00 94.19 114 HIS A CA 1
ATOM 882 C C . HIS A 1 114 ? -4.623 -1.689 11.985 1.00 94.19 114 HIS A C 1
ATOM 884 O O . HIS A 1 114 ? -5.501 -1.407 11.174 1.00 94.19 114 HIS A O 1
ATOM 890 N N . TYR A 1 115 ? -3.408 -1.151 11.938 1.00 94.44 115 TYR A N 1
ATOM 891 C CA . TYR A 1 115 ? -2.966 -0.355 10.794 1.00 94.44 115 TYR A CA 1
ATOM 892 C C . TYR A 1 115 ? -2.603 -1.297 9.657 1.00 94.44 115 TYR A C 1
ATOM 894 O O . TYR A 1 115 ? -1.862 -2.257 9.876 1.00 94.44 115 TYR A O 1
ATOM 902 N N . VAL A 1 116 ? -3.073 -1.022 8.447 1.00 94.50 116 VAL A N 1
ATOM 903 C CA . VAL A 1 116 ? -2.743 -1.793 7.247 1.00 94.50 116 VAL A CA 1
ATOM 904 C C . VAL A 1 116 ? -2.254 -0.830 6.176 1.00 94.50 116 VAL A C 1
ATOM 906 O O . VAL A 1 116 ? -3.050 -0.200 5.497 1.00 94.50 116 VAL A O 1
ATOM 909 N N . PHE A 1 117 ? -0.938 -0.725 6.013 1.00 93.94 117 PHE A N 1
ATOM 910 C CA . PHE A 1 117 ? -0.338 0.073 4.944 1.00 93.94 117 PHE A CA 1
ATOM 911 C C . PHE A 1 117 ? -0.292 -0.760 3.671 1.00 93.94 117 PHE A C 1
ATOM 913 O O . PHE A 1 117 ? 0.410 -1.774 3.659 1.00 93.94 117 PHE A O 1
ATOM 920 N N . LEU A 1 118 ? -1.042 -0.365 2.646 1.00 93.44 118 LEU A N 1
ATOM 921 C CA . LEU A 1 118 ? -1.174 -1.077 1.377 1.00 93.44 118 LEU A CA 1
ATOM 922 C C . LEU A 1 118 ? -0.523 -0.271 0.248 1.00 93.44 118 LEU A C 1
ATOM 924 O O . LEU A 1 118 ? -0.662 0.946 0.192 1.00 93.44 118 LEU A O 1
ATOM 928 N N . ASP A 1 119 ? 0.221 -0.965 -0.611 1.00 91.56 119 ASP A N 1
ATOM 929 C CA . ASP A 1 119 ? 0.945 -0.379 -1.741 1.00 91.56 119 ASP A CA 1
ATOM 930 C C . ASP A 1 119 ? 1.138 -1.415 -2.863 1.00 91.56 119 ASP A C 1
ATOM 932 O O . ASP A 1 119 ? 1.135 -2.631 -2.622 1.00 91.56 119 ASP A O 1
ATOM 936 N N . GLU A 1 120 ? 1.376 -0.937 -4.081 1.00 92.00 120 GLU A N 1
ATOM 937 C CA . GLU A 1 120 ? 1.628 -1.744 -5.270 1.00 92.00 120 GLU A CA 1
ATOM 938 C C . GLU A 1 120 ? 3.073 -1.618 -5.747 1.00 92.00 120 GLU A C 1
ATOM 940 O O . GLU A 1 120 ? 3.751 -0.606 -5.609 1.00 92.00 120 GLU A O 1
ATOM 945 N N . SER A 1 121 ? 3.583 -2.665 -6.385 1.00 88.38 121 SER A N 1
ATOM 946 C CA . SER A 1 121 ? 4.885 -2.614 -7.047 1.00 88.38 121 SER A CA 1
ATOM 947 C C . SER A 1 121 ? 4.833 -3.318 -8.392 1.00 88.38 121 SER A C 1
ATOM 949 O O . SER A 1 121 ? 4.369 -4.447 -8.489 1.00 88.38 121 SER A O 1
ATOM 951 N N . GLY A 1 122 ? 5.326 -2.655 -9.440 1.00 88.19 122 GLY A N 1
ATOM 952 C CA . GLY A 1 122 ? 5.468 -3.229 -10.778 1.00 88.19 122 GLY A CA 1
ATOM 953 C C . GLY A 1 122 ? 6.899 -3.693 -11.048 1.00 88.19 122 GLY A C 1
ATOM 954 O O . GLY A 1 122 ? 7.846 -2.912 -10.958 1.00 88.19 122 GLY A O 1
ATOM 955 N N . PHE A 1 123 ? 7.055 -4.950 -11.444 1.00 85.50 123 PHE A N 1
ATOM 956 C CA . PHE A 1 123 ? 8.312 -5.586 -11.821 1.00 85.50 123 PHE A CA 1
ATOM 957 C C . PHE A 1 123 ? 8.292 -5.918 -13.309 1.00 85.50 123 PHE A C 1
ATOM 959 O O . PHE A 1 123 ? 7.715 -6.916 -13.736 1.00 85.50 123 PHE A O 1
ATOM 966 N N . PHE A 1 124 ? 8.941 -5.088 -14.122 1.00 81.50 124 PHE A N 1
ATOM 967 C CA . PHE A 1 124 ? 9.115 -5.391 -15.539 1.00 81.50 124 PHE A CA 1
ATOM 968 C C . PHE A 1 124 ? 10.127 -6.524 -15.728 1.00 81.50 124 PHE A C 1
ATOM 970 O O . PHE A 1 124 ? 11.234 -6.473 -15.194 1.00 81.50 124 PHE A O 1
ATOM 977 N N . LEU A 1 125 ? 9.768 -7.511 -16.548 1.00 76.00 125 LEU A N 1
ATOM 978 C CA . LEU A 1 125 ? 10.664 -8.591 -16.970 1.00 76.00 125 LEU A CA 1
ATOM 979 C C . LEU A 1 125 ? 11.585 -8.170 -18.125 1.00 76.00 125 LEU A C 1
ATOM 981 O O . LEU A 1 125 ? 12.483 -8.915 -18.526 1.00 76.00 125 LEU A O 1
ATOM 985 N N . ALA A 1 126 ? 11.391 -6.959 -18.655 1.00 70.44 126 ALA A N 1
ATOM 986 C CA . ALA A 1 126 ? 12.320 -6.351 -19.589 1.00 70.44 126 ALA A CA 1
ATOM 987 C C . ALA A 1 126 ? 13.706 -6.202 -18.940 1.00 70.44 126 ALA A C 1
ATOM 989 O O . ALA A 1 126 ? 13.844 -5.797 -17.785 1.00 70.44 126 ALA A O 1
ATOM 990 N N . ARG A 1 127 ? 14.763 -6.499 -19.707 1.00 61.09 127 ARG A N 1
ATOM 991 C CA . ARG A 1 127 ? 16.149 -6.341 -19.249 1.00 61.09 127 ARG A CA 1
ATOM 992 C C . ARG A 1 127 ? 16.370 -4.897 -18.792 1.00 61.09 127 ARG A C 1
ATOM 994 O O . ARG A 1 127 ? 16.277 -3.975 -19.599 1.00 61.09 127 ARG A O 1
ATOM 1001 N N . THR A 1 128 ? 16.734 -4.710 -17.527 1.00 62.31 128 THR A N 1
ATOM 1002 C CA . THR A 1 128 ? 17.041 -3.389 -16.978 1.00 62.31 128 THR A CA 1
ATOM 1003 C C . THR A 1 128 ? 18.180 -2.737 -17.760 1.00 62.31 128 THR A C 1
ATOM 1005 O O . THR A 1 128 ? 19.320 -3.209 -17.723 1.00 62.31 128 THR A O 1
ATOM 1008 N N . VAL A 1 129 ? 17.890 -1.640 -18.464 1.00 61.91 129 VAL A N 1
ATOM 1009 C CA . VAL A 1 129 ? 18.920 -0.832 -19.123 1.00 61.91 129 VAL A CA 1
ATOM 1010 C C . VAL A 1 129 ? 19.704 -0.119 -18.026 1.00 61.91 129 VAL A C 1
ATOM 1012 O O . VAL A 1 129 ? 19.179 0.709 -17.282 1.00 61.91 129 VAL A O 1
ATOM 1015 N N . ARG A 1 130 ? 20.971 -0.494 -17.874 1.00 61.78 130 ARG A N 1
ATOM 1016 C CA . ARG A 1 130 ? 21.901 0.115 -16.925 1.00 61.78 130 ARG A CA 1
ATOM 1017 C C . ARG A 1 130 ? 23.032 0.770 -17.695 1.00 61.78 130 ARG A C 1
ATOM 1019 O O . ARG A 1 130 ? 23.365 0.363 -18.807 1.00 61.78 130 ARG A O 1
ATOM 1026 N N . ARG A 1 131 ? 23.642 1.775 -17.075 1.00 61.75 131 ARG A N 1
ATOM 1027 C CA . ARG A 1 131 ? 24.873 2.369 -17.587 1.00 61.75 131 ARG A CA 1
ATOM 1028 C C . ARG A 1 131 ? 25.952 1.305 -17.654 1.00 61.75 131 ARG A C 1
ATOM 1030 O O . ARG A 1 131 ? 26.211 0.613 -16.674 1.00 61.75 131 ARG A O 1
ATOM 1037 N N . THR A 1 132 ? 26.554 1.195 -18.822 1.00 64.50 132 THR A N 1
ATOM 1038 C CA . THR A 1 132 ? 27.650 0.281 -19.102 1.00 64.50 132 THR A CA 1
ATOM 1039 C C . THR A 1 132 ? 28.780 1.092 -19.708 1.00 64.50 132 THR A C 1
ATOM 1041 O O . THR A 1 132 ? 28.530 2.001 -20.502 1.00 64.50 132 THR A O 1
ATOM 1044 N N . GLN A 1 133 ? 30.015 0.796 -19.316 1.00 65.25 133 GLN A N 1
ATOM 1045 C CA . GLN A 1 133 ? 31.166 1.376 -19.995 1.00 65.25 133 GLN A CA 1
ATOM 1046 C C . GLN A 1 133 ? 31.193 0.889 -21.446 1.00 65.25 133 GLN A C 1
ATOM 1048 O O . GLN A 1 133 ? 30.888 -0.270 -21.736 1.00 65.25 133 GLN A O 1
ATOM 1053 N N . ALA A 1 134 ? 31.533 1.797 -22.351 1.00 65.19 134 ALA A N 1
ATOM 1054 C CA . ALA A 1 134 ? 31.712 1.521 -23.764 1.00 65.19 134 ALA A CA 1
ATOM 1055 C C . ALA A 1 134 ? 32.830 2.417 -24.315 1.00 65.19 134 ALA A C 1
ATOM 1057 O O . ALA A 1 134 ? 33.128 3.457 -23.712 1.00 65.19 134 ALA A O 1
ATOM 1058 N N . PRO A 1 135 ? 33.470 2.032 -25.431 1.00 67.94 135 PRO A N 1
ATOM 1059 C CA . PRO A 1 135 ? 34.470 2.873 -26.069 1.00 67.94 135 PRO A CA 1
ATOM 1060 C C . PRO A 1 135 ? 33.873 4.234 -26.428 1.00 67.94 135 PRO A C 1
ATOM 1062 O O . PRO A 1 135 ? 32.704 4.341 -26.813 1.00 67.94 135 PRO A O 1
ATOM 1065 N N . ARG A 1 136 ? 34.680 5.290 -26.319 1.00 62.97 136 ARG A N 1
ATOM 1066 C CA . ARG A 1 136 ? 34.228 6.652 -26.609 1.00 62.97 136 ARG A CA 1
ATOM 1067 C C . ARG A 1 136 ? 33.724 6.734 -28.059 1.00 62.97 136 ARG A C 1
ATOM 1069 O O . ARG A 1 136 ? 34.397 6.283 -28.979 1.00 62.97 136 ARG A O 1
ATOM 1076 N N . GLY A 1 137 ? 32.517 7.268 -28.254 1.00 63.12 137 GLY A N 1
ATOM 1077 C CA . GLY A 1 137 ? 31.872 7.365 -29.572 1.00 63.12 137 GLY A CA 1
ATOM 1078 C C . GLY A 1 137 ? 31.213 6.076 -30.088 1.00 63.12 137 GLY A C 1
ATOM 1079 O O . GLY A 1 137 ? 30.609 6.106 -31.155 1.00 63.12 137 GLY A O 1
ATOM 1080 N N . LYS A 1 138 ? 31.269 4.958 -29.347 1.00 61.66 138 LYS A N 1
ATOM 1081 C CA . LYS A 1 138 ? 30.569 3.710 -29.691 1.00 61.66 138 LYS A CA 1
ATOM 1082 C C . LYS A 1 138 ? 29.484 3.420 -28.659 1.00 61.66 138 LYS A C 1
ATOM 1084 O O . LYS A 1 138 ? 29.764 2.880 -27.592 1.00 61.66 138 LYS A O 1
ATOM 1089 N N . ALA A 1 139 ? 28.240 3.777 -28.977 1.00 57.44 139 ALA A N 1
ATOM 1090 C CA . ALA A 1 139 ? 27.104 3.423 -28.134 1.00 57.44 139 ALA A CA 1
ATOM 1091 C C . ALA A 1 139 ? 26.938 1.888 -28.110 1.00 57.44 139 ALA A C 1
ATOM 1093 O O . ALA A 1 139 ? 26.859 1.264 -29.171 1.00 57.44 139 ALA A O 1
ATOM 1094 N N . PRO A 1 140 ? 26.897 1.256 -26.929 1.00 63.34 140 PRO A N 1
ATOM 1095 C CA . PRO A 1 140 ? 26.699 -0.180 -26.825 1.00 63.34 140 PRO A CA 1
ATOM 1096 C C . PRO A 1 140 ? 25.265 -0.517 -27.244 1.00 63.34 140 PRO A C 1
ATOM 1098 O O . PRO A 1 140 ? 24.300 -0.034 -26.650 1.00 63.34 140 PRO A O 1
ATOM 1101 N N . VAL A 1 141 ? 25.115 -1.351 -28.275 1.00 65.50 141 VAL A N 1
ATOM 1102 C CA . VAL A 1 141 ? 23.799 -1.795 -28.750 1.00 65.50 141 VAL A CA 1
ATOM 1103 C C . VAL A 1 141 ? 23.321 -2.946 -27.874 1.00 65.50 141 VAL A C 1
ATOM 1105 O O . VAL A 1 141 ? 23.715 -4.098 -28.048 1.00 65.50 141 VAL A O 1
ATOM 1108 N N . LEU A 1 142 ? 22.440 -2.639 -26.926 1.00 64.06 142 LEU A N 1
ATOM 1109 C CA . LEU A 1 142 ? 21.740 -3.651 -26.144 1.00 64.06 142 LEU A CA 1
ATOM 1110 C C . LEU A 1 142 ? 20.518 -4.129 -26.933 1.00 64.06 142 LEU A C 1
ATOM 1112 O O . LEU A 1 142 ? 19.472 -3.483 -26.927 1.00 64.06 142 LEU A O 1
ATOM 1116 N N . ARG A 1 143 ? 20.634 -5.275 -27.613 1.00 60.53 143 ARG A N 1
ATOM 1117 C CA . ARG A 1 143 ? 19.470 -5.937 -28.219 1.00 60.53 143 ARG A CA 1
ATOM 1118 C C . ARG A 1 143 ? 18.616 -6.545 -27.106 1.00 60.53 143 ARG A C 1
ATOM 1120 O O . ARG A 1 143 ? 18.955 -7.590 -26.554 1.00 60.53 143 ARG A O 1
ATOM 1127 N N . ALA A 1 144 ? 17.529 -5.869 -26.753 1.00 61.28 144 ALA A N 1
ATOM 1128 C CA . ALA A 1 144 ? 16.510 -6.366 -25.839 1.00 61.28 144 ALA A CA 1
ATOM 1129 C C . ALA A 1 144 ? 15.179 -6.469 -26.588 1.00 61.28 144 ALA A C 1
ATOM 1131 O O . ALA A 1 144 ? 14.809 -5.558 -27.327 1.00 61.28 144 ALA A O 1
ATOM 1132 N N . GLY A 1 145 ? 14.465 -7.582 -26.412 1.00 57.69 145 GLY A N 1
ATOM 1133 C CA . GLY A 1 145 ? 13.087 -7.677 -26.884 1.00 57.69 145 GLY A CA 1
ATOM 1134 C C . GLY A 1 145 ? 12.211 -6.690 -26.113 1.00 57.69 145 GLY A C 1
ATOM 1135 O O . GLY A 1 145 ? 12.324 -6.602 -24.892 1.00 57.69 145 GLY A O 1
ATOM 1136 N N . ASN A 1 146 ? 11.325 -5.969 -26.804 1.00 58.81 146 ASN A N 1
ATOM 1137 C CA . ASN A 1 146 ? 10.344 -5.060 -26.197 1.00 58.81 146 ASN A CA 1
ATOM 1138 C C . ASN A 1 146 ? 9.158 -5.833 -25.581 1.00 58.81 146 ASN A C 1
ATOM 1140 O O . ASN A 1 146 ? 7.996 -5.488 -25.791 1.00 58.81 146 ASN A O 1
ATOM 1144 N N . ARG A 1 147 ? 9.436 -6.931 -24.867 1.00 61.19 147 ARG A N 1
ATOM 1145 C CA . ARG A 1 147 ? 8.405 -7.631 -24.102 1.00 61.19 147 ARG A CA 1
ATOM 1146 C C . ARG A 1 147 ? 8.113 -6.800 -22.860 1.00 61.19 147 ARG A C 1
ATOM 1148 O O . ARG A 1 147 ? 8.985 -6.607 -22.017 1.00 61.19 147 ARG A O 1
ATOM 1155 N N . ARG A 1 148 ? 6.891 -6.271 -22.791 1.00 65.81 148 ARG A N 1
ATOM 1156 C CA . ARG A 1 148 ? 6.359 -5.518 -21.645 1.00 65.81 148 ARG A CA 1
ATOM 1157 C C . ARG A 1 148 ? 5.770 -6.437 -20.571 1.00 65.81 148 ARG A C 1
ATOM 1159 O O . ARG A 1 148 ? 4.976 -5.973 -19.756 1.00 65.81 148 ARG A O 1
ATOM 1166 N N . ASP A 1 149 ? 6.159 -7.709 -20.579 1.00 74.44 149 ASP A N 1
ATOM 1167 C CA . ASP A 1 149 ? 5.777 -8.669 -19.553 1.00 74.44 149 ASP A CA 1
ATOM 1168 C C . ASP A 1 149 ? 6.202 -8.106 -18.195 1.00 74.44 149 ASP A C 1
ATOM 1170 O O . ASP A 1 149 ? 7.331 -7.625 -18.016 1.00 74.44 149 ASP A O 1
ATOM 1174 N N . LYS A 1 150 ? 5.273 -8.110 -17.249 1.00 82.62 150 LYS A N 1
ATOM 1175 C CA . LYS A 1 150 ? 5.488 -7.580 -15.911 1.00 82.62 150 LYS A CA 1
ATOM 1176 C C . LYS A 1 150 ? 4.735 -8.417 -14.905 1.00 82.62 150 LYS A C 1
ATOM 1178 O O . LYS A 1 150 ? 3.674 -8.944 -15.206 1.00 82.62 150 LYS A O 1
ATOM 1183 N N . TRP A 1 151 ? 5.297 -8.471 -13.715 1.00 90.81 151 TRP A N 1
ATOM 1184 C CA . TRP A 1 151 ? 4.591 -8.915 -12.533 1.00 90.81 151 TRP A CA 1
ATOM 1185 C C . TRP A 1 151 ? 4.229 -7.692 -11.718 1.00 90.81 151 TRP A C 1
ATOM 1187 O O . TRP A 1 151 ? 5.063 -6.808 -11.533 1.00 90.81 151 TRP A O 1
ATOM 1197 N N . SER A 1 152 ? 3.012 -7.641 -11.218 1.00 92.38 152 SER A N 1
ATOM 1198 C CA . SER A 1 152 ? 2.637 -6.704 -10.176 1.00 92.38 152 SER A CA 1
ATOM 1199 C C . SER A 1 152 ? 2.601 -7.425 -8.839 1.00 92.38 152 SER A C 1
ATOM 1201 O O . SER A 1 152 ? 2.303 -8.613 -8.761 1.00 92.38 152 SER A O 1
ATOM 1203 N N . ALA A 1 153 ? 2.927 -6.710 -7.774 1.00 93.25 153 ALA A N 1
ATOM 1204 C CA . ALA A 1 153 ? 2.712 -7.169 -6.419 1.00 93.25 153 ALA A CA 1
ATOM 1205 C C . ALA A 1 153 ? 1.812 -6.179 -5.695 1.00 93.25 153 ALA A C 1
ATOM 1207 O O . ALA A 1 153 ? 2.159 -5.002 -5.610 1.00 93.25 153 ALA A O 1
ATOM 1208 N N . THR A 1 154 ? 0.716 -6.667 -5.130 1.00 93.94 154 THR A N 1
ATOM 1209 C CA . THR A 1 154 ? -0.032 -5.941 -4.101 1.00 93.94 154 THR A CA 1
ATOM 1210 C C . THR A 1 154 ? 0.515 -6.390 -2.761 1.00 93.94 154 THR A C 1
ATOM 1212 O O . THR A 1 154 ? 0.575 -7.589 -2.477 1.00 93.94 154 THR A O 1
ATOM 1215 N N . ARG A 1 155 ? 0.973 -5.450 -1.938 1.00 93.69 155 ARG A N 1
ATOM 1216 C CA . ARG A 1 155 ? 1.625 -5.743 -0.660 1.00 93.69 155 ARG A CA 1
ATOM 1217 C C . ARG A 1 155 ? 1.013 -4.930 0.462 1.00 93.69 155 ARG A C 1
ATOM 1219 O O . ARG A 1 155 ? 0.534 -3.824 0.254 1.00 93.69 155 ARG A O 1
ATOM 1226 N N . CYS A 1 156 ? 1.077 -5.466 1.676 1.00 94.31 156 CYS A N 1
ATOM 1227 C CA . CYS A 1 156 ? 0.771 -4.682 2.857 1.00 94.31 156 CYS A CA 1
ATOM 1228 C C . CYS A 1 156 ? 1.636 -5.031 4.067 1.00 94.31 156 CYS A C 1
ATOM 1230 O O . CYS A 1 156 ? 2.100 -6.166 4.238 1.00 94.31 156 CYS A O 1
ATOM 1232 N N . THR A 1 157 ? 1.823 -4.029 4.924 1.00 94.94 157 THR A N 1
ATOM 1233 C CA . THR A 1 157 ? 2.398 -4.185 6.262 1.00 94.94 157 THR A CA 1
ATOM 1234 C C . THR A 1 157 ? 1.323 -3.892 7.294 1.00 94.94 157 THR A C 1
ATOM 1236 O O . THR A 1 157 ? 0.672 -2.851 7.230 1.00 94.94 157 THR A O 1
ATOM 1239 N N . THR A 1 158 ? 1.141 -4.804 8.248 1.00 94.38 158 THR A N 1
ATOM 1240 C CA . THR A 1 158 ? 0.118 -4.678 9.287 1.00 94.38 158 THR A CA 1
ATOM 1241 C C . THR A 1 158 ? 0.751 -4.420 10.645 1.00 94.38 158 THR A C 1
ATOM 1243 O O . THR A 1 158 ? 1.599 -5.202 11.080 1.00 94.38 158 THR A O 1
ATOM 1246 N N . VAL A 1 159 ? 0.313 -3.377 11.343 1.00 93.88 159 VAL A N 1
ATOM 1247 C CA . VAL A 1 159 ? 0.738 -3.073 12.715 1.00 93.88 159 VAL A CA 1
ATOM 1248 C C . VAL A 1 159 ? -0.438 -3.318 13.649 1.00 93.88 159 VAL A C 1
ATOM 1250 O O . VAL A 1 159 ? -1.528 -2.787 13.448 1.00 93.88 159 VAL A O 1
ATOM 1253 N N . SER A 1 160 ? -0.217 -4.172 14.643 1.00 90.56 160 SER A N 1
ATOM 1254 C CA . SER A 1 160 ? -1.231 -4.523 15.632 1.00 90.56 160 SER A CA 1
ATOM 1255 C C . SER A 1 160 ? -1.416 -3.402 16.657 1.00 90.56 160 SER A C 1
ATOM 1257 O O . SER A 1 160 ? -0.434 -2.738 16.999 1.00 90.56 160 SER A O 1
ATOM 1259 N N . PRO A 1 161 ? -2.635 -3.212 17.195 1.00 88.25 161 PRO A N 1
ATOM 1260 C CA . PRO A 1 161 ? -2.861 -2.308 18.321 1.00 88.25 161 PRO A CA 1
ATOM 1261 C C . PRO A 1 161 ? -2.180 -2.785 19.615 1.00 88.25 161 PRO A C 1
ATOM 1263 O O . PRO A 1 161 ? -2.060 -2.012 20.561 1.00 88.25 161 PRO A O 1
ATOM 1266 N N . VAL A 1 162 ? -1.738 -4.048 19.676 1.00 86.81 162 VAL A N 1
ATOM 1267 C CA . VAL A 1 162 ? -0.968 -4.597 20.800 1.00 86.81 162 VAL A CA 1
ATOM 1268 C C . VAL A 1 162 ? 0.492 -4.856 20.403 1.00 86.81 162 VAL A C 1
ATOM 1270 O O . VAL A 1 162 ? 0.767 -5.068 19.220 1.00 86.81 162 VAL A O 1
ATOM 1273 N N . PRO A 1 163 ? 1.443 -4.881 21.360 1.00 84.19 163 PRO A N 1
ATOM 1274 C CA . PRO A 1 163 ? 2.871 -5.025 21.070 1.00 84.19 163 PRO A CA 1
ATOM 1275 C C . PRO A 1 163 ? 3.226 -6.424 20.540 1.00 84.19 163 PRO A C 1
ATOM 1277 O O . PRO A 1 163 ? 3.655 -7.311 21.274 1.00 84.19 163 PRO A O 1
ATOM 1280 N N . VAL A 1 164 ? 3.055 -6.627 19.237 1.00 90.69 164 VAL A N 1
ATOM 1281 C CA . VAL A 1 164 ? 3.466 -7.834 18.513 1.00 90.69 164 VAL A CA 1
ATOM 1282 C C . VAL A 1 164 ? 4.210 -7.452 17.240 1.00 90.69 164 VAL A C 1
ATOM 1284 O O . VAL A 1 164 ? 4.164 -6.311 16.778 1.00 90.69 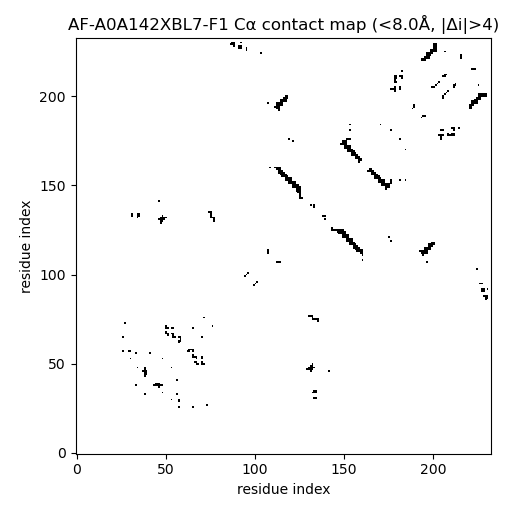164 VAL A O 1
ATOM 1287 N N . ARG A 1 165 ? 4.928 -8.417 16.660 1.00 91.31 165 ARG A N 1
ATOM 1288 C CA . ARG A 1 165 ? 5.668 -8.182 15.418 1.00 91.31 165 ARG A CA 1
ATOM 1289 C C . ARG A 1 165 ? 4.710 -7.774 14.288 1.00 91.31 165 ARG A C 1
ATOM 1291 O O . ARG A 1 165 ? 3.683 -8.433 14.121 1.00 91.31 165 ARG A O 1
ATOM 1298 N N . PRO A 1 166 ? 5.065 -6.760 13.478 1.00 93.50 166 PRO A N 1
ATOM 1299 C CA . PRO A 1 166 ? 4.289 -6.411 12.299 1.00 93.50 166 PRO A CA 1
ATOM 1300 C C . PRO A 1 166 ? 4.161 -7.583 11.324 1.00 93.50 166 PRO A C 1
ATOM 1302 O O . PRO A 1 166 ? 5.131 -8.301 11.060 1.00 93.50 166 PRO A O 1
ATOM 1305 N N . GLY A 1 167 ? 2.968 -7.743 10.761 1.00 92.12 167 GLY A N 1
ATOM 1306 C CA . GLY A 1 167 ? 2.699 -8.692 9.686 1.00 92.12 167 GLY A CA 1
ATOM 1307 C C . GLY A 1 167 ? 3.120 -8.116 8.338 1.00 92.12 167 GLY A C 1
ATOM 1308 O O . GLY A 1 167 ? 3.079 -6.904 8.129 1.00 92.12 167 GLY A O 1
ATOM 1309 N N . ARG A 1 168 ? 3.533 -8.982 7.413 1.00 93.50 168 ARG A N 1
ATOM 1310 C CA . ARG A 1 168 ? 3.867 -8.608 6.033 1.00 93.50 168 ARG A CA 1
ATOM 1311 C C . ARG A 1 168 ? 3.217 -9.596 5.093 1.00 93.50 168 ARG A C 1
ATOM 1313 O O . ARG A 1 168 ? 3.355 -10.805 5.276 1.00 93.50 168 ARG A O 1
ATOM 1320 N N . TYR A 1 169 ? 2.529 -9.079 4.091 1.00 92.31 169 TYR A N 1
ATOM 1321 C CA . TYR A 1 169 ? 1.787 -9.895 3.150 1.00 92.31 169 TYR A CA 1
ATOM 1322 C C . TYR A 1 169 ? 1.931 -9.338 1.747 1.00 92.31 169 TYR A C 1
ATOM 1324 O O . TYR A 1 169 ? 2.033 -8.129 1.567 1.00 92.31 169 TYR A O 1
ATOM 1332 N N 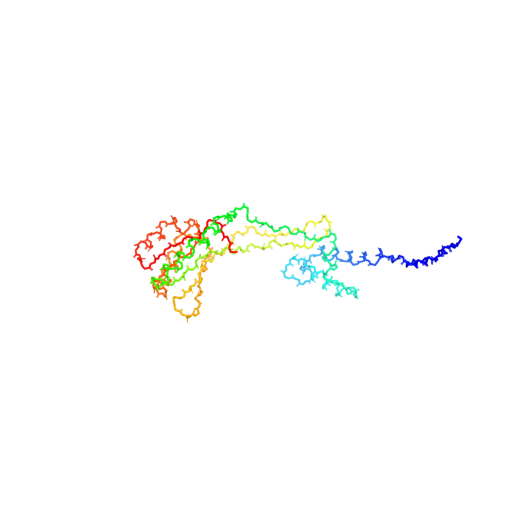. PHE A 1 170 ? 1.923 -10.222 0.759 1.00 93.81 170 PHE A N 1
ATOM 1333 C CA . PHE A 1 170 ? 1.903 -9.828 -0.637 1.00 93.81 170 PHE A CA 1
ATOM 1334 C C . PHE A 1 170 ? 1.195 -10.883 -1.480 1.00 93.81 170 PHE A C 1
ATOM 1336 O O . PHE A 1 170 ? 1.084 -12.042 -1.075 1.00 93.81 170 PHE A O 1
ATOM 1343 N N . GLU A 1 171 ? 0.726 -10.455 -2.640 1.00 93.56 171 GLU A N 1
ATOM 1344 C CA . GLU A 1 171 ? 0.179 -11.282 -3.704 1.00 93.56 171 GLU A CA 1
ATOM 1345 C C . GLU A 1 171 ? 0.846 -10.867 -5.013 1.00 93.56 171 GLU A C 1
ATOM 1347 O O . GLU A 1 171 ? 1.071 -9.678 -5.235 1.00 93.56 171 GLU A O 1
ATOM 1352 N N . LEU A 1 172 ? 1.229 -11.849 -5.830 1.00 94.25 172 LEU A N 1
ATOM 1353 C CA . LEU A 1 172 ? 1.860 -11.630 -7.127 1.00 94.25 172 LEU A CA 1
ATOM 1354 C C . LEU A 1 172 ? 0.834 -11.865 -8.229 1.00 94.25 172 LEU A C 1
ATOM 1356 O O . LEU A 1 172 ? 0.194 -12.913 -8.266 1.00 94.25 172 LEU A O 1
ATOM 1360 N N . LEU A 1 173 ? 0.741 -10.903 -9.136 1.00 92.44 173 LEU A N 1
ATOM 1361 C CA . LEU A 1 173 ? -0.141 -10.898 -10.290 1.00 92.44 173 LEU A CA 1
ATOM 1362 C C . LEU A 1 173 ? 0.725 -10.815 -11.547 1.00 92.44 173 LEU A C 1
ATOM 1364 O O . LEU A 1 173 ? 1.713 -10.085 -11.588 1.00 92.44 173 LEU A O 1
ATOM 1368 N N . ASP A 1 174 ? 0.363 -11.561 -12.579 1.00 91.56 174 ASP A N 1
ATOM 1369 C CA . ASP A 1 174 ? 1.015 -11.548 -13.895 1.00 91.56 174 ASP A CA 1
ATOM 1370 C C . ASP A 1 174 ? 0.480 -10.434 -14.822 1.00 91.56 174 ASP A C 1
ATOM 1372 O O . ASP A 1 174 ? 0.817 -10.361 -16.004 1.00 91.56 174 ASP A O 1
ATOM 1376 N N . HIS A 1 175 ? -0.348 -9.547 -14.273 1.00 90.31 175 HIS A N 1
ATOM 1377 C CA . HIS A 1 175 ? -0.982 -8.417 -14.940 1.00 90.31 175 HIS A CA 1
ATOM 1378 C C . HIS A 1 175 ? -0.913 -7.163 -14.057 1.00 90.31 175 HIS A C 1
ATOM 1380 O O . HIS A 1 175 ? -0.410 -7.192 -12.938 1.00 90.31 175 HIS A O 1
ATOM 1386 N N . ASN A 1 176 ? -1.372 -6.028 -14.589 1.00 89.81 176 ASN A N 1
ATOM 1387 C CA . ASN A 1 176 ? -1.499 -4.802 -13.801 1.00 89.81 176 ASN A CA 1
ATOM 1388 C C . ASN A 1 176 ? -2.522 -4.974 -12.684 1.00 89.81 176 ASN A C 1
ATOM 1390 O O . ASN A 1 176 ? -3.589 -5.505 -12.944 1.00 89.81 176 ASN A O 1
ATOM 1394 N N . VAL A 1 177 ? -2.244 -4.412 -11.510 1.00 91.38 177 VAL A N 1
ATOM 1395 C CA . VAL A 1 177 ? -3.245 -4.346 -10.439 1.00 91.38 177 VAL A CA 1
ATOM 1396 C C . VAL A 1 177 ? -4.420 -3.478 -10.883 1.00 91.38 177 VAL A C 1
ATOM 1398 O O . VAL A 1 177 ? -4.229 -2.336 -11.313 1.00 91.38 177 VAL A O 1
ATOM 1401 N N . HIS A 1 178 ? -5.622 -4.019 -10.745 1.00 92.62 178 HIS A N 1
ATOM 1402 C CA . HIS A 1 178 ? -6.890 -3.320 -10.878 1.00 92.62 178 HIS A CA 1
ATOM 1403 C C . HIS A 1 178 ? -7.633 -3.319 -9.537 1.00 92.62 178 HIS A C 1
ATOM 1405 O O . HIS A 1 178 ? -7.311 -4.069 -8.615 1.00 92.62 178 HIS A O 1
ATOM 1411 N N . GLY A 1 179 ? -8.643 -2.459 -9.395 1.00 91.69 179 GLY A N 1
ATOM 1412 C CA . GLY A 1 179 ? -9.390 -2.370 -8.137 1.00 91.69 179 GLY A CA 1
ATOM 1413 C C . GLY A 1 179 ? -10.136 -3.665 -7.791 1.00 91.69 179 GLY A C 1
ATOM 1414 O O . GLY A 1 179 ? -10.358 -3.970 -6.621 1.00 91.69 179 GLY A O 1
ATOM 1415 N N . GLU A 1 180 ? -10.485 -4.461 -8.798 1.00 93.44 180 GLU A N 1
ATOM 1416 C CA . GLU A 1 180 ? -11.054 -5.797 -8.657 1.00 93.44 180 GLU A CA 1
ATOM 1417 C C . GLU A 1 180 ? -10.096 -6.778 -7.970 1.00 93.44 180 GLU A C 1
ATOM 1419 O O . GLU A 1 180 ? -10.581 -7.655 -7.258 1.00 93.44 180 GLU A O 1
ATOM 1424 N N . ASP A 1 181 ? -8.778 -6.598 -8.109 1.00 94.50 181 ASP A N 1
ATOM 1425 C CA . ASP A 1 181 ? -7.744 -7.429 -7.472 1.00 94.50 181 ASP A CA 1
ATOM 1426 C C . ASP A 1 181 ? -7.500 -7.017 -6.011 1.00 94.50 181 ASP A C 1
ATOM 1428 O O . ASP A 1 181 ? -7.169 -7.839 -5.152 1.00 94.50 181 ASP A O 1
ATOM 1432 N N . VAL A 1 182 ? -7.755 -5.747 -5.680 1.00 92.88 182 VAL A N 1
ATOM 1433 C CA . VAL A 1 182 ? -7.662 -5.234 -4.304 1.00 92.88 182 VAL A CA 1
ATOM 1434 C C . VAL A 1 182 ? -8.731 -5.878 -3.409 1.00 92.88 182 VAL A C 1
ATOM 1436 O O . VAL A 1 182 ? -8.481 -6.193 -2.244 1.00 92.88 182 VAL A O 1
ATOM 1439 N N . VAL A 1 183 ? -9.928 -6.147 -3.940 1.00 92.38 183 VAL A N 1
ATOM 1440 C CA . VAL A 1 183 ? -11.041 -6.756 -3.188 1.00 92.38 183 VAL A CA 1
ATOM 1441 C C . VAL A 1 183 ? -10.716 -8.147 -2.609 1.00 92.38 183 VAL A C 1
ATOM 1443 O O . VAL A 1 183 ? -10.913 -8.336 -1.399 1.00 92.38 183 VAL A O 1
ATOM 1446 N N . PRO A 1 184 ? -10.270 -9.152 -3.392 1.00 91.56 184 PRO A N 1
ATOM 1447 C CA . PRO A 1 184 ? -9.893 -10.456 -2.860 1.00 91.56 184 PRO A CA 1
ATOM 1448 C C . PRO A 1 184 ? -8.687 -10.358 -1.922 1.00 91.56 184 PRO A C 1
ATOM 1450 O O . PRO A 1 184 ? -8.702 -11.032 -0.885 1.00 91.56 184 PRO A O 1
ATOM 1453 N N . PHE A 1 185 ? -7.724 -9.468 -2.194 1.00 91.69 185 PHE A N 1
ATOM 1454 C CA . PHE A 1 185 ? -6.604 -9.214 -1.289 1.00 91.69 185 PHE A CA 1
ATOM 1455 C C . PHE A 1 185 ? -7.102 -8.757 0.092 1.00 91.69 185 PHE A C 1
ATOM 1457 O O . PHE A 1 185 ? -6.830 -9.417 1.102 1.00 91.69 185 PHE A O 1
ATOM 1464 N N . LEU A 1 186 ? -7.931 -7.705 0.150 1.00 89.81 186 LEU A N 1
ATOM 1465 C CA . LEU A 1 186 ? -8.545 -7.208 1.389 1.00 89.81 186 LEU A CA 1
ATOM 1466 C C . LEU A 1 186 ? -9.415 -8.268 2.075 1.00 89.81 186 LEU A C 1
ATOM 1468 O O . LEU A 1 186 ? -9.387 -8.400 3.299 1.00 89.81 186 LEU A O 1
ATOM 1472 N N . LYS A 1 187 ? -10.162 -9.080 1.314 1.00 88.81 187 LYS A N 1
ATOM 1473 C CA . LYS A 1 187 ? -10.967 -10.185 1.865 1.00 88.81 187 LYS A CA 1
ATOM 1474 C C . LYS A 1 187 ? -10.097 -11.240 2.546 1.00 88.81 187 LYS A C 1
ATOM 1476 O O . LYS A 1 187 ? -10.459 -11.723 3.620 1.00 88.81 187 LYS A O 1
ATOM 1481 N N . GLY A 1 188 ? -8.966 -11.597 1.940 1.00 86.44 188 GLY A N 1
ATOM 1482 C CA . GLY A 1 188 ? -7.991 -12.509 2.532 1.00 86.44 188 GLY A CA 1
ATOM 1483 C C . GLY A 1 188 ? -7.404 -11.959 3.833 1.00 86.44 188 GLY A C 1
ATOM 1484 O O . GLY A 1 188 ? -7.212 -12.721 4.785 1.00 86.44 188 GLY A O 1
ATOM 1485 N N . ARG A 1 189 ? -7.178 -10.638 3.901 1.00 81.75 189 ARG A N 1
ATOM 1486 C CA . ARG A 1 189 ? -6.687 -9.956 5.109 1.00 81.75 189 ARG A CA 1
ATOM 1487 C C . ARG A 1 189 ? -7.731 -9.862 6.206 1.00 81.75 189 ARG A C 1
ATOM 1489 O O . ARG A 1 189 ? -7.405 -10.203 7.332 1.00 81.75 189 ARG A O 1
ATOM 1496 N N . HIS A 1 190 ? -8.971 -9.499 5.885 1.00 79.62 190 HIS A N 1
ATOM 1497 C CA . HIS A 1 190 ? -10.073 -9.380 6.851 1.00 79.62 190 HIS A CA 1
ATOM 1498 C C . HIS A 1 190 ? -10.265 -10.651 7.695 1.00 79.62 190 HIS A C 1
ATOM 1500 O O . HIS A 1 190 ? -10.540 -10.572 8.880 1.00 79.62 190 HIS A O 1
ATOM 1506 N N . ARG A 1 191 ? -10.002 -11.842 7.145 1.00 79.69 191 ARG A N 1
ATOM 1507 C CA . ARG A 1 191 ? -10.054 -13.097 7.925 1.00 79.69 191 ARG A CA 1
ATOM 1508 C C . ARG A 1 191 ? -8.949 -13.249 8.977 1.00 79.69 191 ARG A C 1
ATOM 1510 O O . ARG A 1 191 ? -9.073 -14.092 9.856 1.00 79.69 191 ARG A O 1
ATOM 1517 N N . ARG A 1 192 ? -7.837 -12.528 8.833 1.00 82.50 192 ARG A N 1
ATOM 1518 C CA . ARG A 1 192 ? -6.627 -12.654 9.667 1.00 82.50 192 ARG A CA 1
ATOM 1519 C C . ARG A 1 192 ? -6.351 -11.407 10.507 1.00 82.50 192 ARG A C 1
ATOM 1521 O O . ARG A 1 192 ? -5.648 -11.501 11.504 1.00 82.50 192 ARG A O 1
ATOM 1528 N N . VAL A 1 193 ? -6.837 -10.256 10.053 1.00 85.00 193 VAL A N 1
ATOM 1529 C CA . VAL A 1 193 ? -6.546 -8.918 10.565 1.00 85.00 193 VAL A CA 1
ATOM 1530 C C . VAL A 1 193 ? -7.854 -8.125 10.510 1.00 85.00 193 VAL A C 1
ATOM 1532 O O . VAL A 1 193 ? -8.189 -7.518 9.494 1.00 85.00 193 VAL A O 1
ATOM 1535 N N . ASP A 1 194 ? -8.623 -8.204 11.591 1.00 87.44 194 ASP A N 1
ATOM 1536 C CA . ASP A 1 194 ? -9.888 -7.494 11.791 1.00 87.44 194 ASP A CA 1
ATOM 1537 C C . ASP A 1 194 ? -10.000 -7.112 13.274 1.00 87.44 194 ASP A C 1
ATOM 1539 O O . ASP A 1 194 ? -9.604 -7.912 14.129 1.00 87.44 194 ASP A O 1
ATOM 1543 N N . PRO A 1 195 ? -10.489 -5.909 13.610 1.00 92.94 195 PRO A N 1
ATOM 1544 C CA . PRO A 1 195 ? -10.811 -4.787 12.720 1.00 92.94 195 PRO A CA 1
ATOM 1545 C C . PRO A 1 195 ? -9.556 -4.061 12.188 1.00 92.94 195 PRO A C 1
ATOM 1547 O O . PRO A 1 195 ? -8.459 -4.230 12.737 1.00 92.94 195 PRO A O 1
ATOM 1550 N N . GLN A 1 196 ? -9.690 -3.284 11.103 1.00 93.62 196 GLN A N 1
ATOM 1551 C CA . GLN A 1 196 ? -8.547 -2.671 10.401 1.00 93.62 196 GLN A CA 1
ATOM 1552 C C . GLN A 1 196 ? -8.817 -1.254 9.866 1.00 93.62 196 GLN A C 1
ATOM 1554 O O . GLN A 1 196 ? -9.882 -0.979 9.317 1.00 93.62 196 GLN A O 1
ATOM 1559 N N . THR A 1 197 ? -7.800 -0.399 9.953 1.00 95.38 197 THR A N 1
ATOM 1560 C CA . THR A 1 197 ? -7.687 0.869 9.225 1.00 95.38 197 THR A CA 1
ATOM 1561 C C . THR A 1 197 ? -6.662 0.689 8.111 1.00 95.38 197 THR A C 1
ATOM 1563 O O . THR A 1 197 ? -5.470 0.503 8.374 1.00 95.38 197 THR A O 1
ATOM 1566 N N . VAL A 1 198 ? -7.125 0.704 6.864 1.00 94.50 198 VAL A N 1
ATOM 1567 C CA . VAL A 1 198 ? -6.286 0.572 5.671 1.00 94.50 198 VAL A CA 1
ATOM 1568 C C . VAL A 1 198 ? -5.847 1.951 5.204 1.00 94.50 198 VAL A C 1
ATOM 1570 O O . VAL A 1 198 ? -6.675 2.843 5.057 1.00 94.50 198 VAL A O 1
ATOM 1573 N N . ILE A 1 199 ? -4.548 2.110 4.976 1.00 93.56 199 ILE A N 1
ATOM 1574 C CA . ILE A 1 199 ? -3.918 3.346 4.517 1.00 93.56 199 ILE A CA 1
ATOM 1575 C C . ILE A 1 199 ? -3.206 3.037 3.199 1.00 93.56 199 ILE A C 1
ATOM 1577 O O . ILE A 1 199 ? -2.328 2.170 3.169 1.00 93.56 199 ILE A O 1
ATOM 1581 N N . TRP A 1 200 ? -3.577 3.723 2.122 1.00 92.69 200 TRP A N 1
ATOM 1582 C CA . TRP A 1 200 ? -3.035 3.510 0.770 1.00 92.69 200 TRP A CA 1
ATOM 1583 C C . TRP A 1 200 ? -2.852 4.828 0.020 1.00 92.69 200 TRP A C 1
ATOM 1585 O O . TRP A 1 200 ? -3.248 5.888 0.503 1.00 92.69 200 TRP A O 1
ATOM 1595 N N . ASP A 1 201 ? -2.217 4.794 -1.149 1.00 87.44 201 ASP A N 1
ATOM 1596 C CA . ASP A 1 201 ? -2.092 5.979 -1.993 1.00 87.44 201 ASP A CA 1
ATOM 1597 C C . ASP A 1 201 ? -3.417 6.349 -2.687 1.00 87.44 201 ASP A C 1
ATOM 1599 O O . ASP A 1 201 ? -4.415 5.631 -2.646 1.00 87.44 201 ASP A O 1
ATOM 1603 N N . ARG A 1 202 ? -3.444 7.515 -3.337 1.00 85.62 202 ARG A N 1
ATOM 1604 C CA . ARG A 1 202 ? -4.630 7.999 -4.065 1.00 85.62 202 ARG A CA 1
ATOM 1605 C C . ARG A 1 202 ? -4.751 7.409 -5.471 1.00 85.62 202 ARG A C 1
ATOM 1607 O O . ARG A 1 202 ? -5.348 8.033 -6.351 1.00 85.62 202 ARG A O 1
ATOM 1614 N N . ASN A 1 203 ? -4.152 6.248 -5.722 1.00 86.38 203 ASN A N 1
ATOM 1615 C CA . ASN A 1 203 ? -4.276 5.589 -7.009 1.00 86.38 203 ASN A CA 1
ATOM 1616 C C . ASN A 1 203 ? -5.751 5.208 -7.255 1.00 86.38 203 ASN A C 1
ATOM 1618 O O . ASN A 1 203 ? -6.402 4.664 -6.358 1.00 86.38 203 ASN A O 1
ATOM 1622 N N . PRO A 1 204 ? -6.308 5.463 -8.456 1.00 87.81 204 PRO A N 1
ATOM 1623 C CA . PRO A 1 204 ? -7.700 5.143 -8.765 1.00 87.81 204 PRO A CA 1
ATOM 1624 C C . PRO A 1 204 ? -8.121 3.684 -8.538 1.00 87.81 204 PRO A C 1
ATOM 1626 O O . PRO A 1 204 ? -9.307 3.401 -8.379 1.00 87.81 204 PRO A O 1
ATOM 1629 N N . ILE A 1 205 ? -7.172 2.747 -8.501 1.00 90.62 205 ILE A N 1
ATOM 1630 C CA . ILE A 1 205 ? -7.458 1.343 -8.171 1.00 90.62 205 ILE A CA 1
ATOM 1631 C C . ILE A 1 205 ? -7.977 1.164 -6.731 1.00 90.62 205 ILE A C 1
ATOM 1633 O O . ILE A 1 205 ? -8.663 0.179 -6.463 1.00 90.62 205 ILE A O 1
ATOM 1637 N N . HIS A 1 206 ? -7.714 2.130 -5.843 1.00 88.81 206 HIS A N 1
ATOM 1638 C CA . HIS A 1 206 ? -8.125 2.129 -4.439 1.00 88.81 206 HIS A CA 1
ATOM 1639 C C . HIS A 1 206 ? -9.418 2.909 -4.222 1.00 88.81 206 HIS A C 1
ATOM 1641 O O . HIS A 1 206 ? -10.515 2.374 -4.393 1.00 88.81 206 HIS A O 1
ATOM 1647 N N . SER A 1 207 ? -9.301 4.188 -3.853 1.00 82.38 207 SER A N 1
ATOM 1648 C CA . SER A 1 207 ? -10.395 4.975 -3.284 1.00 82.38 207 SER A CA 1
ATOM 1649 C C . SER A 1 207 ? -11.500 5.317 -4.281 1.00 82.38 207 SER A C 1
ATOM 1651 O O . SER A 1 207 ? -12.633 5.557 -3.861 1.00 82.38 207 SER A O 1
ATOM 1653 N N . THR A 1 208 ? -11.231 5.282 -5.591 1.00 86.69 208 THR A N 1
ATOM 1654 C CA . THR A 1 208 ? -12.242 5.543 -6.635 1.00 86.69 208 THR A CA 1
ATOM 1655 C C . THR A 1 208 ? -12.784 4.278 -7.305 1.00 86.69 208 THR A C 1
ATOM 1657 O O . THR A 1 208 ? -13.757 4.351 -8.060 1.00 86.69 208 THR A O 1
ATOM 1660 N N . SER A 1 209 ? -12.232 3.102 -6.993 1.00 93.25 209 SER A N 1
ATOM 1661 C CA . SER A 1 209 ? -12.745 1.831 -7.500 1.00 93.25 209 SER A CA 1
ATOM 1662 C C . SER A 1 209 ? -14.105 1.501 -6.883 1.00 93.25 209 SER A C 1
ATOM 1664 O O . SER A 1 209 ? -14.240 1.320 -5.671 1.00 93.25 209 SER A O 1
ATOM 1666 N N . LYS A 1 210 ? -15.124 1.327 -7.734 1.00 93.69 210 LYS A N 1
ATOM 1667 C CA . LYS A 1 210 ? -16.474 0.920 -7.303 1.00 93.69 210 LYS A CA 1
ATOM 1668 C C . LYS A 1 210 ? -16.466 -0.425 -6.577 1.00 93.69 210 LYS A C 1
ATOM 1670 O O . LYS A 1 210 ? -17.229 -0.615 -5.633 1.00 93.69 210 LYS A O 1
ATOM 1675 N N . ALA A 1 211 ? -15.612 -1.355 -7.009 1.00 93.50 211 ALA A N 1
ATOM 1676 C CA . ALA A 1 211 ? -15.497 -2.674 -6.396 1.00 93.50 211 ALA A CA 1
ATOM 1677 C C . ALA A 1 211 ? -14.952 -2.573 -4.961 1.00 93.50 211 ALA A C 1
ATOM 1679 O O . ALA A 1 211 ? -15.510 -3.180 -4.041 1.00 93.50 211 ALA A O 1
ATOM 1680 N N . VAL A 1 212 ? -13.917 -1.749 -4.758 1.00 92.88 212 VAL A N 1
ATOM 1681 C CA . VAL A 1 212 ? -13.323 -1.493 -3.437 1.00 92.88 212 VAL A CA 1
ATOM 1682 C C . VAL A 1 212 ? -14.314 -0.757 -2.538 1.00 92.88 212 VAL A C 1
ATOM 1684 O O . VAL A 1 212 ? -14.591 -1.224 -1.434 1.00 92.88 212 VAL A O 1
ATOM 1687 N N . GLN A 1 213 ? -14.938 0.319 -3.023 1.00 93.31 213 GLN A N 1
ATOM 1688 C CA . GLN A 1 213 ? -15.950 1.068 -2.270 1.00 93.31 213 GLN A CA 1
ATOM 1689 C C . GLN A 1 213 ? -17.117 0.174 -1.825 1.00 93.31 213 GLN A C 1
ATOM 1691 O O . GLN A 1 213 ? -17.497 0.181 -0.654 1.00 93.31 213 GLN A O 1
ATOM 1696 N N . ALA A 1 214 ? -17.648 -0.662 -2.724 1.00 94.06 214 ALA A N 1
ATOM 1697 C CA . ALA A 1 214 ? -18.723 -1.596 -2.396 1.00 94.06 214 ALA A CA 1
ATOM 1698 C C . ALA A 1 214 ? -18.298 -2.642 -1.350 1.00 94.06 214 ALA A C 1
ATOM 1700 O O . ALA A 1 214 ? -19.115 -3.079 -0.536 1.00 94.06 214 ALA A O 1
ATOM 1701 N N . ARG A 1 215 ? -17.025 -3.058 -1.354 1.00 91.31 215 ARG A N 1
ATOM 1702 C CA . ARG A 1 215 ? -16.467 -3.977 -0.353 1.00 91.31 215 ARG A CA 1
ATOM 1703 C C . ARG A 1 215 ? -16.311 -3.308 1.009 1.00 91.31 215 ARG A C 1
ATOM 1705 O O . ARG A 1 215 ? -16.626 -3.950 2.008 1.00 91.31 215 ARG A O 1
ATOM 1712 N N . VAL A 1 216 ? -15.828 -2.071 1.059 1.00 92.12 216 VAL A N 1
ATOM 1713 C CA . VAL A 1 216 ? -15.668 -1.308 2.308 1.00 92.12 216 VAL A CA 1
ATOM 1714 C C . VAL A 1 216 ? -17.037 -1.016 2.922 1.00 92.12 216 VAL A C 1
ATOM 1716 O O . VAL A 1 216 ? -17.255 -1.313 4.091 1.00 92.12 216 VAL A O 1
ATOM 1719 N N . ALA A 1 217 ? -18.012 -0.587 2.115 1.00 92.81 217 ALA A N 1
ATOM 1720 C CA . ALA A 1 217 ? -19.376 -0.312 2.575 1.00 92.81 217 ALA A CA 1
ATOM 1721 C C . ALA A 1 217 ? -20.068 -1.529 3.224 1.00 92.81 217 ALA A C 1
ATOM 1723 O O . ALA A 1 217 ? -20.880 -1.375 4.131 1.00 92.81 217 ALA A O 1
ATOM 1724 N N . LYS A 1 218 ? -19.739 -2.752 2.786 1.00 93.31 218 LYS A N 1
ATOM 1725 C CA . LYS A 1 218 ? -20.272 -4.000 3.365 1.00 93.31 218 LYS A CA 1
ATOM 1726 C C . LYS A 1 218 ? -19.584 -4.425 4.667 1.00 93.31 218 LYS A C 1
ATOM 1728 O O . LYS A 1 218 ? -20.048 -5.365 5.305 1.00 93.31 218 LYS A O 1
ATOM 1733 N N . HIS A 1 219 ? -18.467 -3.801 5.036 1.00 91.06 219 HIS A N 1
ATOM 1734 C CA . HIS A 1 219 ? -17.632 -4.218 6.158 1.00 91.06 219 HIS A CA 1
ATOM 1735 C C . HIS A 1 219 ? -17.253 -3.012 7.025 1.00 91.06 219 HIS A C 1
ATOM 1737 O O . HIS A 1 219 ? -16.152 -2.485 6.883 1.00 91.06 219 HIS A O 1
ATOM 1743 N N . PRO A 1 220 ? -18.130 -2.598 7.958 1.00 89.56 220 PRO A N 1
ATOM 1744 C CA . PRO A 1 220 ? -17.930 -1.394 8.769 1.00 89.56 220 PRO A CA 1
ATOM 1745 C C . PRO A 1 220 ? -16.720 -1.468 9.714 1.00 89.56 220 PRO A C 1
ATOM 1747 O O . PRO A 1 220 ? -16.289 -0.447 10.238 1.00 89.56 220 PRO A O 1
ATOM 1750 N N . SER A 1 221 ? -16.151 -2.661 9.930 1.00 91.00 221 SER A N 1
ATOM 1751 C CA . SER A 1 221 ? -14.894 -2.855 10.663 1.00 91.00 221 SER A CA 1
ATOM 1752 C C . SER A 1 221 ? -13.641 -2.473 9.860 1.00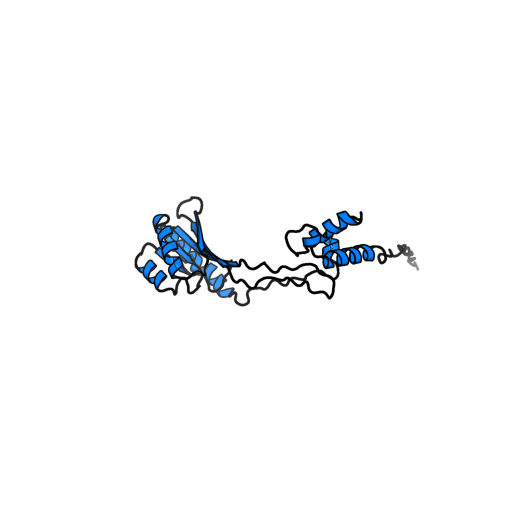 91.00 221 SER A C 1
ATOM 1754 O O . SER A 1 221 ? -12.534 -2.515 10.402 1.00 91.00 221 SER A O 1
ATOM 1756 N N . VAL A 1 222 ? -13.807 -2.129 8.578 1.00 92.25 222 VAL A N 1
ATOM 1757 C CA . VAL A 1 222 ? -12.754 -1.657 7.679 1.00 92.25 222 VAL A CA 1
ATOM 1758 C C . VAL A 1 222 ? -12.920 -0.155 7.482 1.00 92.25 222 VAL A C 1
ATOM 1760 O O . VAL A 1 222 ? -13.859 0.297 6.831 1.00 92.25 222 VAL A O 1
ATOM 1763 N N . VAL A 1 223 ? -11.982 0.611 8.026 1.00 93.31 223 VAL A N 1
ATOM 1764 C CA . VAL A 1 223 ? -11.847 2.047 7.764 1.00 93.31 223 VAL A CA 1
ATOM 1765 C C . VAL A 1 223 ? -10.774 2.226 6.698 1.00 93.31 223 VAL A C 1
ATOM 1767 O O . VAL A 1 223 ? -9.793 1.486 6.693 1.00 93.31 223 VAL A O 1
ATOM 1770 N N . VAL A 1 224 ? -10.961 3.172 5.783 1.00 94.00 224 VAL A N 1
ATOM 1771 C CA . VAL A 1 224 ? -9.994 3.468 4.720 1.00 94.00 224 VAL A CA 1
ATOM 1772 C C . VAL A 1 224 ? -9.572 4.926 4.801 1.00 94.00 224 VAL A C 1
ATOM 1774 O O . VAL A 1 224 ? -10.412 5.798 5.005 1.00 94.00 224 VAL A O 1
ATOM 1777 N N . GLU A 1 225 ? -8.277 5.167 4.663 1.00 94.19 225 GLU A N 1
ATOM 1778 C CA . GLU A 1 225 ? -7.643 6.479 4.752 1.00 94.19 225 GLU A CA 1
ATOM 1779 C C . GLU A 1 225 ? -6.635 6.621 3.601 1.00 94.19 225 GLU A C 1
ATOM 1781 O O . GLU A 1 225 ? -5.944 5.666 3.241 1.00 94.19 225 GLU A O 1
ATOM 1786 N N . ASP A 1 226 ? -6.529 7.818 3.030 1.00 91.50 226 ASP A N 1
ATOM 1787 C CA . ASP A 1 226 ? -5.624 8.080 1.909 1.00 91.50 226 ASP A CA 1
ATOM 1788 C C . ASP A 1 226 ? -4.318 8.741 2.386 1.00 91.50 226 ASP A C 1
ATOM 1790 O O . ASP A 1 226 ? -4.313 9.674 3.198 1.00 91.50 226 ASP A O 1
ATOM 1794 N N . PHE A 1 227 ? -3.196 8.335 1.795 1.00 87.25 227 PHE A N 1
ATOM 1795 C CA . PHE A 1 227 ? -1.952 9.100 1.808 1.00 87.25 227 PHE A CA 1
ATOM 1796 C C . PHE A 1 227 ? -2.119 10.437 1.059 1.00 87.25 227 PHE A C 1
ATOM 1798 O O . PHE A 1 227 ? -3.025 10.599 0.227 1.00 87.25 227 PHE A O 1
ATOM 1805 N N . PRO A 1 228 ? -1.239 11.425 1.307 1.00 81.94 228 PRO A N 1
ATOM 1806 C CA . PRO A 1 228 ? -1.241 12.651 0.528 1.00 81.94 228 PRO A CA 1
ATOM 1807 C C . PRO A 1 228 ? -0.904 12.334 -0.934 1.00 81.94 228 PRO A C 1
ATOM 1809 O O . PRO A 1 228 ? -0.189 11.380 -1.244 1.00 81.94 228 PRO A O 1
ATOM 1812 N N . GLY A 1 229 ? -1.438 13.144 -1.85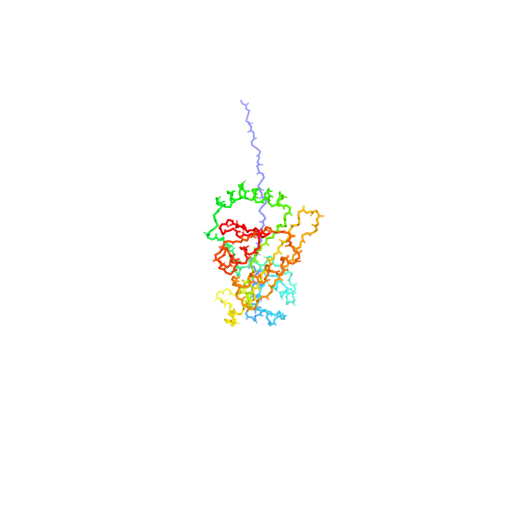0 1.00 67.75 229 GLY A N 1
ATOM 1813 C CA . GLY A 1 229 ? -1.210 12.957 -3.281 1.00 67.75 229 GLY A CA 1
ATOM 1814 C C . GLY A 1 229 ? 0.284 12.951 -3.624 1.00 67.75 229 GLY A C 1
ATOM 1815 O O . GLY A 1 229 ? 0.996 13.892 -3.282 1.00 67.75 229 GLY A O 1
ATOM 1816 N N . TYR A 1 230 ? 0.719 11.889 -4.307 1.00 59.53 230 TYR A N 1
ATOM 1817 C CA . TYR A 1 230 ? 2.068 11.685 -4.845 1.00 59.53 230 TYR A CA 1
ATOM 1818 C C . TYR A 1 230 ? 3.209 11.930 -3.841 1.00 59.53 230 TYR A C 1
ATOM 1820 O O . TYR A 1 230 ? 4.103 12.754 -4.044 1.00 59.53 230 TYR A O 1
ATOM 1828 N N . ALA A 1 231 ? 3.190 11.158 -2.754 1.00 52.78 231 ALA A N 1
ATOM 1829 C CA . ALA A 1 231 ? 4.284 11.044 -1.797 1.00 52.78 231 ALA A CA 1
ATOM 1830 C C . ALA A 1 231 ? 4.904 9.636 -1.857 1.00 52.78 231 ALA A C 1
ATOM 1832 O O . ALA A 1 231 ? 4.637 8.822 -0.972 1.00 52.78 231 ALA A O 1
ATOM 1833 N N . PRO A 1 232 ? 5.692 9.302 -2.900 1.00 48.00 232 PRO A N 1
ATOM 1834 C CA . PRO A 1 232 ? 6.421 8.043 -2.891 1.00 48.00 232 PRO A CA 1
ATOM 1835 C C . PRO A 1 232 ? 7.402 8.041 -1.710 1.00 48.00 232 PRO A C 1
ATOM 1837 O O . PRO A 1 232 ? 8.083 9.039 -1.458 1.00 48.00 232 PRO A O 1
ATOM 1840 N N . SER A 1 233 ? 7.413 6.922 -0.983 1.00 41.12 233 SER A N 1
ATOM 1841 C CA . SER A 1 233 ? 8.315 6.625 0.138 1.00 41.12 233 SER A CA 1
ATOM 1842 C C . SER A 1 233 ? 9.789 6.745 -0.230 1.00 41.12 233 SER A C 1
ATOM 1844 O O . SER A 1 233 ? 10.127 6.268 -1.340 1.00 41.12 233 SER A O 1
#

Solvent-accessible surface area (backbone atoms only — not comparable to full-atom values): 14092 Å² total; per-residue (Å²): 139,83,84,84,80,83,80,85,80,80,81,78,82,81,77,79,82,79,83,68,79,73,73,63,55,55,61,54,55,55,48,39,59,50,43,73,63,36,32,48,78,73,77,40,100,46,74,65,35,47,36,59,56,51,17,55,58,43,40,78,72,66,80,49,90,50,48,38,68,63,52,46,68,40,101,49,51,86,83,82,81,80,83,72,73,92,67,60,44,63,68,54,45,51,48,34,62,71,51,50,48,53,49,52,52,50,54,35,54,75,68,61,22,25,42,32,44,41,53,75,46,81,45,66,71,38,80,82,89,66,88,47,51,36,41,82,96,46,83,79,83,79,92,68,76,90,54,81,51,36,37,20,32,50,36,36,43,33,40,56,72,54,103,60,83,64,47,76,50,73,48,81,38,80,47,80,85,45,19,72,57,50,40,60,53,51,54,62,40,49,80,78,52,68,45,28,35,37,37,30,58,72,49,59,46,44,82,71,17,68,58,30,47,56,53,41,73,75,34,85,57,47,44,79,47,70,47,51,70,61,69,83,131

Sequence (233 aa):
MGARRAIPVRAGRQDPARDDTRTERRPARTLEALLVRGAKAHGWHNELWAATRGAHSLSNGSGSGTTPSTCARSPSGPRVDQPEARERNDKAVAQWVADEFPRIVRETFERKTHYVFLDESGFFLARTVRRTQAPRGKAPVLRAGNRRDKWSATRCTTVSPVPVRPGRYFELLDHNVHGEDVVPFLKGRHRRVDPQTVIWDRNPIHSTSKAVQARVAKHPSVVVEDFPGYAPS

Radius of gyration: 30.07 Å; Cα contacts (8 Å, |Δi|>4): 300; chains: 1; bounding box: 90×70×51 Å

pLDDT: mean 72.49, std 20.23, range [31.08, 95.38]

Nearest PDB structures (foldseek):
  4r79-assembly1_B  TM=4.471E-01  e=4.330E-08  Drosophila mauritiana
  5hoo-assembly1_B  TM=4.776E-01  e=2.923E-07  Drosophila mauritiana
  4u7b-assembly2_G-2  TM=4.232E-01  e=7.833E-07  Drosophila mauritiana
  3hos-assembly1_B  TM=3.592E-01  e=4.133E-06  Drosophila mauritiana

Secondary structure (DSSP, 8-state):
----PPPPPPPPP-PPP---TTTTHHHHHHHHHHHHH-GGGGT-SSS---HHHHHHHHHHHHSS---HHHHHSSTT---PPP---TT--HHHHHHIIIIIHHHHHHHHHHTTPEEEEEEEEEEE-S---------TT------------EEEEEEEEEE-SSS-PPEEEEEEESS---HHHHHHHHHHHHTTS-SEEEEE---TTSTT-HHHHHHHHT-TTEEEEEPPTT---

Mean predicted aligned error: 16.5 Å